Protein AF-A0A7S7RQK2-F1 (afdb_monomer)

InterPro domains:
  IPR000644 CBS domain [PF00571] (67-112)
  IPR000644 CBS domain [PS51371] (64-121)
  IPR000644 CBS domain [SM00116] (67-115)
  IPR013216 Methyltransferase type 11 [PF08241] (153-247)
  IPR029063 S-adenosyl-L-methionine-dependent methyltransferase superfamily [G3DSA:3.40.50.150] (120-300)
  IPR029063 S-adenosyl-L-methionine-dependent methyltransferase superfamily [SSF53335] (148-316)
  IPR046342 CBS domain superfamily [G3DSA:3.10.580.10] (2-113)
  IPR046342 CBS domain superfamily [SSF54631] (28-117)

Solvent-accessible surface area (backbone atoms only — not comparable to full-atom values): 17680 Å² total; per-residue (Å²): 133,90,68,73,80,76,41,76,44,49,64,88,53,56,86,80,32,81,92,55,50,78,80,55,44,56,95,50,32,35,38,27,20,44,97,86,40,27,65,46,27,32,39,40,50,68,54,52,49,57,33,67,77,62,82,73,56,93,53,76,70,84,58,49,40,68,76,59,67,65,43,48,73,88,55,52,73,59,57,50,51,48,56,27,59,80,66,75,43,59,65,35,38,26,19,46,99,80,43,28,60,55,41,68,49,37,49,64,62,49,50,70,72,40,62,88,87,64,67,78,79,64,92,54,65,91,76,50,51,77,64,55,49,47,53,52,45,50,46,59,53,50,54,75,70,56,52,82,57,20,38,33,37,28,45,58,30,48,40,30,65,54,43,60,62,46,38,79,45,26,56,31,26,41,29,28,20,68,44,61,67,32,39,52,41,22,64,74,74,55,87,60,92,45,59,45,76,44,69,42,52,77,85,73,65,83,72,61,70,47,66,22,39,28,39,37,30,62,75,46,57,18,62,34,56,66,69,51,43,56,49,47,44,45,48,49,57,44,25,38,24,72,70,13,34,40,36,40,25,31,53,25,46,34,71,58,95,89,39,80,54,79,96,48,94,72,49,76,34,52,38,49,64,69,57,51,54,47,54,52,51,67,50,40,67,65,36,54,74,47,51,26,29,75,59,81,89,42,78,41,73,61,80,68,91,82,58,51,39,40,33,41,44,32,33,31,96

Secondary structure (DSSP, 8-state):
------SEEEGGGGGG-TTTGGGG-BTTEEEEE-TTSBEEEEEEHHHHHHHHHTT--S-GGGG-BSS--EEETTS-HHHHHHHHHHTT-SEEEEE-TT-BEEEEEEHHHHHHHS-TT-----S-GGG--HHHHHHHHHHHHHHTTPPTTEEEEEET-TTSHHHHHHHTTEEEEEEEES-HHHHHHHHHH---TTEEEEE--GGG----TT-EEEEEE-S-TTSS-HHHHHHHHHHHHHHEEEEEEEEEEEEPPEEETTEEE-S-TT-S----HHHHHHHHHHHSTTEEEEEEEEETTEEEE--STT-SEEEEEEEE-

Structure (mmCIF, N/CA/C/O backbone):
data_AF-A0A7S7RQK2-F1
#
_entry.id   AF-A0A7S7RQK2-F1
#
loop_
_atom_site.group_PDB
_atom_site.id
_atom_site.type_symbol
_atom_site.label_atom_id
_atom_site.label_alt_id
_atom_site.label_comp_id
_atom_site.label_asym_id
_atom_site.label_entity_id
_atom_site.label_seq_id
_atom_site.pdbx_PDB_ins_code
_atom_site.Cartn_x
_atom_site.Cartn_y
_atom_site.Cartn_z
_atom_site.occupancy
_atom_site.B_iso_or_equiv
_atom_site.auth_seq_id
_atom_site.auth_comp_id
_atom_site.auth_asym_id
_atom_site.auth_atom_id
_atom_site.pdbx_PDB_model_num
ATOM 1 N N . MET A 1 1 ? 24.187 6.973 -11.450 1.00 37.47 1 MET A N 1
ATOM 2 C CA . MET A 1 1 ? 24.278 5.847 -12.403 1.00 37.47 1 MET A CA 1
ATOM 3 C C . MET A 1 1 ? 25.416 6.137 -13.370 1.00 37.47 1 MET A C 1
ATOM 5 O O . MET A 1 1 ? 25.375 7.177 -14.010 1.00 37.47 1 MET A O 1
ATOM 9 N N . GLN A 1 2 ? 26.461 5.305 -13.420 1.00 25.33 2 GLN A N 1
ATOM 10 C CA . GLN A 1 2 ? 27.471 5.394 -14.483 1.00 25.33 2 GLN A CA 1
ATOM 11 C C . GLN A 1 2 ? 26.853 4.819 -15.763 1.00 25.33 2 GLN A C 1
ATOM 13 O O . GLN A 1 2 ? 26.530 3.636 -15.800 1.00 25.33 2 GLN A O 1
ATOM 18 N N . SER A 1 3 ? 26.639 5.662 -16.774 1.00 32.53 3 SER A N 1
ATOM 19 C CA . SER A 1 3 ? 26.121 5.255 -18.077 1.00 32.53 3 SER A CA 1
ATOM 20 C C . SER A 1 3 ? 27.246 4.651 -18.918 1.00 32.53 3 SER A C 1
ATOM 22 O O . SER A 1 3 ? 28.215 5.322 -19.268 1.00 32.53 3 SER A O 1
ATOM 24 N N . GLN A 1 4 ? 27.128 3.372 -19.265 1.00 41.00 4 GLN A N 1
ATOM 25 C CA . GLN A 1 4 ? 27.770 2.873 -20.476 1.00 41.00 4 GLN A CA 1
ATOM 26 C C . GLN A 1 4 ? 26.747 2.987 -21.601 1.00 41.00 4 GLN A C 1
ATOM 28 O O . GLN A 1 4 ? 25.678 2.383 -21.540 1.00 41.00 4 GLN A O 1
ATOM 33 N N . ILE A 1 5 ? 27.074 3.802 -22.605 1.00 52.84 5 ILE A N 1
ATOM 34 C CA . ILE A 1 5 ? 26.326 3.908 -23.858 1.00 52.84 5 ILE A CA 1
ATOM 35 C C . ILE A 1 5 ? 26.571 2.604 -24.620 1.00 52.84 5 ILE A C 1
ATOM 37 O O . ILE A 1 5 ? 27.501 2.482 -25.413 1.00 52.84 5 ILE A O 1
ATOM 41 N N . LEU A 1 6 ? 25.772 1.596 -24.314 1.00 55.22 6 LEU A N 1
ATOM 42 C CA . LEU A 1 6 ? 25.589 0.431 -25.161 1.00 55.22 6 LEU A CA 1
ATOM 43 C C . LEU A 1 6 ? 24.293 0.698 -25.945 1.00 55.22 6 LEU A C 1
ATOM 45 O O . LEU A 1 6 ? 23.338 1.200 -25.356 1.00 55.22 6 LEU A O 1
ATOM 49 N N . ASN A 1 7 ? 24.262 0.374 -27.245 1.00 63.28 7 ASN A N 1
ATOM 50 C CA . ASN A 1 7 ? 23.054 0.326 -28.110 1.00 63.28 7 ASN A CA 1
ATOM 51 C C . ASN A 1 7 ? 22.763 1.563 -28.957 1.00 63.28 7 ASN A C 1
ATOM 53 O O . ASN A 1 7 ? 21.620 2.020 -29.025 1.00 63.28 7 ASN A O 1
ATOM 57 N N . VAL A 1 8 ? 23.781 2.095 -29.631 1.00 66.44 8 VAL A N 1
ATOM 58 C CA . VAL A 1 8 ? 23.605 3.273 -30.477 1.00 66.44 8 VAL A CA 1
ATOM 59 C C . VAL A 1 8 ? 24.229 3.074 -31.853 1.00 66.44 8 VAL A C 1
ATOM 61 O O . VAL A 1 8 ? 25.349 2.576 -31.966 1.00 66.44 8 VAL A O 1
ATOM 64 N N . ILE A 1 9 ? 23.501 3.477 -32.894 1.00 73.62 9 ILE A N 1
ATOM 65 C CA . ILE A 1 9 ? 23.993 3.580 -34.270 1.00 73.62 9 ILE A CA 1
ATOM 66 C C . ILE A 1 9 ? 23.768 5.005 -34.766 1.00 73.62 9 ILE A C 1
ATOM 68 O O . ILE A 1 9 ? 22.748 5.629 -34.466 1.00 73.62 9 ILE A O 1
ATOM 72 N N . LYS A 1 10 ? 24.734 5.539 -35.513 1.00 71.88 10 LYS A N 1
ATOM 73 C CA . LYS A 1 10 ? 24.567 6.834 -36.168 1.00 71.88 10 LYS A CA 1
ATOM 74 C C . LYS A 1 10 ? 23.624 6.703 -37.359 1.00 71.88 10 LYS A C 1
ATOM 76 O O . LYS A 1 10 ? 23.706 5.720 -38.092 1.00 71.88 10 LYS A O 1
ATOM 81 N N . SER A 1 11 ? 22.781 7.704 -37.588 1.00 70.00 11 SER A N 1
ATOM 82 C CA . SER A 1 11 ? 21.820 7.717 -38.700 1.00 70.00 11 SER A CA 1
ATOM 83 C C . SER A 1 11 ? 22.462 7.443 -40.069 1.00 70.00 11 SER A C 1
ATOM 85 O O . SER A 1 11 ? 21.896 6.717 -40.877 1.00 70.00 11 SER A O 1
ATOM 87 N N . GLU A 1 12 ? 23.683 7.927 -40.295 1.00 69.44 12 GLU A N 1
ATOM 88 C CA . GLU A 1 12 ? 24.467 7.712 -41.522 1.00 69.44 12 GLU A CA 1
ATOM 89 C C . GLU A 1 12 ? 24.942 6.260 -41.750 1.00 69.44 12 GLU A C 1
ATOM 91 O O . GLU A 1 12 ? 25.216 5.865 -42.882 1.00 69.44 12 GLU A O 1
ATOM 96 N N . GLU A 1 13 ? 25.028 5.438 -40.699 1.00 66.88 13 GLU A N 1
ATOM 97 C CA . GLU A 1 13 ? 25.552 4.066 -40.777 1.00 66.88 13 GLU A CA 1
ATOM 98 C C . GLU A 1 13 ? 24.459 3.023 -41.078 1.00 66.88 13 GLU A C 1
ATOM 100 O O . GLU A 1 13 ? 24.777 1.867 -41.377 1.00 66.88 13 GLU A O 1
ATOM 105 N N . ILE A 1 14 ? 23.177 3.408 -41.034 1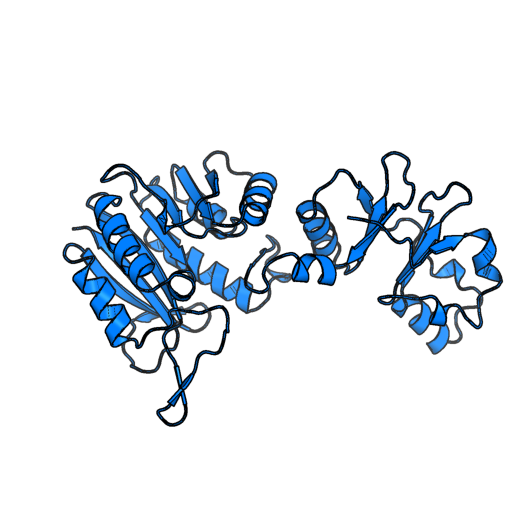.00 66.62 14 ILE A N 1
ATOM 106 C CA . ILE A 1 14 ? 22.020 2.496 -41.093 1.00 66.62 14 ILE A CA 1
ATOM 107 C C . ILE A 1 14 ? 21.991 1.679 -42.389 1.00 66.62 14 ILE A C 1
ATOM 109 O O . ILE A 1 14 ? 21.850 0.454 -42.338 1.00 66.62 14 ILE A O 1
ATOM 113 N N . HIS A 1 15 ? 22.204 2.322 -43.540 1.00 61.94 15 HIS A N 1
ATOM 114 C CA . HIS A 1 15 ? 22.207 1.662 -44.850 1.00 61.94 15 HIS A CA 1
ATOM 115 C C . HIS A 1 15 ? 23.231 0.519 -44.971 1.00 61.94 15 HIS A C 1
ATOM 117 O O . HIS A 1 15 ? 23.031 -0.405 -45.756 1.00 61.94 15 HIS A O 1
ATOM 123 N N . SER A 1 16 ? 24.320 0.552 -44.197 1.00 60.56 16 SER A N 1
ATOM 124 C CA . SER A 1 16 ? 25.419 -0.419 -44.297 1.00 60.56 16 SER A CA 1
ATOM 125 C C . SER A 1 16 ? 25.211 -1.707 -43.485 1.00 60.56 16 SER A C 1
ATOM 127 O O . SER A 1 16 ? 26.030 -2.622 -43.562 1.00 60.56 16 SER A O 1
ATOM 129 N N . LEU A 1 17 ? 24.136 -1.796 -42.692 1.00 60.53 17 LEU A N 1
ATOM 130 C CA . LEU A 1 17 ? 24.013 -2.779 -41.606 1.00 60.53 17 LEU A CA 1
ATOM 131 C C . LEU A 1 17 ? 23.008 -3.912 -41.849 1.00 60.53 17 LEU A C 1
ATOM 133 O O . LEU A 1 17 ? 22.775 -4.698 -40.929 1.00 60.53 17 LEU A O 1
ATOM 137 N N . GLN A 1 18 ? 22.455 -4.035 -43.060 1.00 59.97 18 GLN A N 1
ATOM 138 C CA . GLN A 1 18 ? 21.366 -4.977 -43.372 1.00 59.97 18 GLN A CA 1
ATOM 139 C C . GLN A 1 18 ? 21.625 -6.417 -42.890 1.00 59.97 18 GLN A C 1
ATOM 141 O O . GLN A 1 18 ? 20.734 -7.020 -42.296 1.00 59.97 18 GLN A O 1
ATOM 146 N N . ASP A 1 19 ? 22.853 -6.924 -43.028 1.00 57.53 19 ASP A N 1
ATOM 147 C CA . ASP A 1 19 ? 23.178 -8.322 -42.703 1.00 57.53 19 ASP A CA 1
ATOM 148 C C . ASP A 1 19 ? 23.595 -8.568 -41.239 1.00 57.53 19 ASP A C 1
ATOM 150 O O . ASP A 1 19 ? 23.641 -9.714 -40.798 1.00 57.53 19 ASP A O 1
ATOM 154 N N . ASN A 1 20 ? 23.884 -7.519 -40.456 1.00 62.72 20 ASN A N 1
ATOM 155 C CA . ASN A 1 20 ? 24.435 -7.649 -39.095 1.00 62.72 20 ASN A CA 1
ATOM 156 C C . ASN A 1 20 ? 23.681 -6.853 -38.022 1.00 62.72 20 ASN A C 1
ATOM 158 O O . ASN A 1 20 ? 24.050 -6.918 -36.845 1.00 62.72 20 ASN A O 1
ATOM 162 N N . ILE A 1 21 ? 22.617 -6.126 -38.382 1.00 67.81 21 ILE A N 1
ATOM 163 C CA . ILE A 1 21 ? 21.883 -5.268 -37.443 1.00 67.81 21 ILE A CA 1
ATOM 164 C C . ILE A 1 21 ? 21.356 -6.041 -36.229 1.00 67.81 21 ILE A C 1
ATOM 166 O O . ILE A 1 21 ? 21.438 -5.540 -35.114 1.00 67.81 21 ILE A O 1
ATOM 170 N N . LEU A 1 22 ? 20.917 -7.293 -36.420 1.00 63.25 22 LEU A N 1
ATOM 171 C CA . LEU A 1 22 ? 20.384 -8.153 -35.357 1.00 63.25 22 LEU A CA 1
ATOM 172 C C . LEU A 1 22 ? 21.390 -8.405 -34.226 1.00 63.25 22 LEU A C 1
ATOM 174 O O . LEU A 1 22 ? 20.996 -8.482 -33.068 1.00 63.25 22 LEU A O 1
ATOM 178 N N . SER A 1 23 ? 22.687 -8.470 -34.541 1.00 63.41 23 SER A N 1
ATOM 179 C CA . SER A 1 23 ? 23.748 -8.656 -33.538 1.00 63.41 23 SER A CA 1
ATOM 180 C C . SER A 1 23 ? 24.045 -7.404 -32.708 1.00 63.41 23 SER A C 1
ATOM 182 O O . SER A 1 23 ? 24.756 -7.487 -31.710 1.00 63.41 23 SER A O 1
ATOM 184 N N . LYS A 1 24 ? 23.512 -6.244 -33.117 1.00 66.81 24 LYS A N 1
ATOM 185 C CA . LYS A 1 24 ? 23.684 -4.959 -32.428 1.00 66.81 24 LYS A CA 1
ATOM 186 C C . LYS A 1 24 ? 22.529 -4.614 -31.485 1.00 66.81 24 LYS A C 1
ATOM 188 O O . LYS A 1 24 ? 22.632 -3.629 -30.758 1.00 66.81 24 LYS A O 1
ATOM 193 N N . PHE A 1 25 ? 21.451 -5.398 -31.488 1.00 65.94 25 PHE A N 1
ATOM 194 C CA . PHE A 1 25 ? 20.368 -5.251 -30.520 1.00 65.94 25 PHE A CA 1
ATOM 195 C C . PHE A 1 25 ? 20.817 -5.757 -29.150 1.00 65.94 25 PHE A C 1
ATOM 197 O O . PHE A 1 25 ? 21.359 -6.854 -29.029 1.00 65.94 25 PHE A O 1
ATOM 204 N N . ILE A 1 26 ? 20.518 -4.992 -28.107 1.00 63.22 26 ILE A N 1
ATOM 205 C CA . ILE A 1 26 ? 20.595 -5.446 -26.716 1.00 63.22 26 ILE A CA 1
ATOM 206 C C . ILE A 1 26 ? 19.243 -5.109 -26.088 1.00 63.22 26 ILE A C 1
ATOM 208 O O . ILE A 1 26 ? 18.685 -4.046 -26.360 1.00 63.22 26 ILE A O 1
ATOM 212 N N . GLU A 1 27 ? 18.675 -6.046 -25.325 1.00 63.44 27 GLU A N 1
ATOM 213 C CA . GLU A 1 27 ? 17.285 -5.967 -24.832 1.00 63.44 27 GLU A CA 1
ATOM 214 C C . GLU A 1 27 ? 16.256 -5.737 -25.960 1.00 63.44 27 GLU A C 1
ATOM 216 O O . GLU A 1 27 ? 15.250 -5.047 -25.799 1.00 63.44 27 GLU A O 1
ATOM 221 N N . GLY A 1 28 ? 16.534 -6.269 -27.156 1.00 74.19 28 GLY A N 1
ATOM 222 C CA . GLY A 1 28 ? 15.627 -6.174 -28.299 1.00 74.19 28 GLY A CA 1
ATOM 223 C C . GLY A 1 28 ? 15.431 -4.756 -28.843 1.00 74.19 28 GLY A C 1
ATOM 224 O O . GLY A 1 28 ? 14.529 -4.549 -29.648 1.00 74.19 28 GLY A O 1
ATOM 225 N N . THR A 1 29 ? 16.275 -3.783 -28.472 1.00 81.81 29 THR A N 1
ATOM 226 C CA . THR A 1 29 ? 16.164 -2.398 -28.960 1.00 81.81 29 THR A CA 1
ATOM 227 C C . THR A 1 29 ? 17.486 -1.817 -29.458 1.00 81.81 29 THR A C 1
ATOM 229 O O . THR A 1 29 ? 18.563 -2.165 -28.972 1.00 81.81 29 THR A O 1
ATOM 232 N N . LEU A 1 30 ? 17.397 -0.897 -30.420 1.00 86.81 30 LEU A N 1
ATOM 233 C CA . LEU A 1 30 ? 18.511 -0.101 -30.910 1.00 86.81 30 LEU A CA 1
ATOM 234 C C . LEU A 1 30 ? 18.107 1.376 -31.038 1.00 86.81 30 LEU A C 1
ATOM 236 O O . LEU A 1 30 ? 17.098 1.701 -31.668 1.00 86.81 30 LEU A O 1
ATOM 240 N N . PHE A 1 31 ? 18.915 2.272 -30.467 1.00 88.12 31 PHE A N 1
ATOM 241 C CA . PHE A 1 31 ? 18.727 3.715 -30.606 1.00 88.12 31 PHE A CA 1
ATOM 242 C C . PHE A 1 31 ? 19.529 4.266 -31.779 1.00 88.12 31 PHE A C 1
ATOM 244 O O . PHE A 1 31 ? 20.666 3.864 -32.037 1.00 88.12 31 PHE A O 1
ATOM 251 N N . ILE A 1 32 ? 18.936 5.232 -32.467 1.00 88.00 32 ILE A N 1
ATOM 252 C CA . ILE A 1 32 ? 19.546 5.929 -33.591 1.00 88.00 32 ILE A CA 1
ATOM 253 C C . ILE A 1 32 ? 19.808 7.364 -33.167 1.00 88.00 32 ILE A C 1
ATOM 255 O O . ILE A 1 32 ? 18.907 8.038 -32.662 1.00 88.00 32 ILE A O 1
ATOM 259 N N . ILE A 1 33 ? 21.034 7.831 -33.381 1.00 87.94 33 ILE A N 1
ATOM 260 C CA . ILE A 1 33 ? 21.459 9.194 -33.048 1.00 87.94 33 ILE A CA 1
ATOM 261 C C . ILE A 1 33 ? 21.953 9.946 -34.281 1.00 87.94 33 ILE A C 1
ATOM 263 O O . ILE A 1 33 ? 22.422 9.344 -35.248 1.00 87.94 33 ILE A O 1
ATOM 267 N N . ASN A 1 34 ? 21.896 11.271 -34.215 1.00 86.62 34 ASN A N 1
ATOM 268 C CA . ASN A 1 34 ? 22.597 12.147 -35.151 1.00 86.62 34 ASN A CA 1
ATOM 269 C C . ASN A 1 34 ? 24.085 12.291 -34.760 1.00 86.62 34 ASN A C 1
ATOM 271 O O . ASN A 1 34 ? 24.508 11.848 -33.688 1.00 86.62 34 ASN A O 1
ATOM 275 N N . GLU A 1 35 ? 24.888 12.945 -35.607 1.00 83.19 35 GLU A N 1
ATOM 276 C CA . GLU A 1 35 ? 26.320 13.194 -35.347 1.00 83.19 35 GLU A CA 1
ATOM 277 C C . GLU A 1 35 ? 26.586 13.948 -34.032 1.00 83.19 35 GLU A C 1
ATOM 279 O O . GLU A 1 35 ? 27.597 13.716 -33.370 1.00 83.19 35 GLU A O 1
ATOM 284 N N . ASP A 1 36 ? 25.667 14.826 -33.625 1.00 85.06 36 ASP A N 1
ATOM 285 C CA . ASP A 1 36 ? 25.750 15.617 -32.392 1.00 85.06 36 ASP A CA 1
ATOM 286 C C . ASP A 1 36 ? 25.338 14.843 -31.122 1.00 85.06 36 ASP A C 1
ATOM 288 O O . ASP A 1 36 ? 25.279 15.428 -30.033 1.00 85.06 36 ASP A O 1
ATOM 292 N N . LEU A 1 37 ? 25.099 13.531 -31.258 1.00 84.94 37 LEU A N 1
ATOM 293 C CA . LEU A 1 37 ? 24.592 12.597 -30.247 1.00 84.94 37 LEU A CA 1
ATOM 294 C C . LEU A 1 37 ? 23.120 12.806 -29.859 1.00 84.94 37 LEU A C 1
ATOM 296 O O . LEU A 1 37 ? 22.647 12.179 -28.905 1.00 84.94 37 LEU A O 1
ATOM 300 N N . SER A 1 38 ? 22.379 13.663 -30.567 1.00 90.06 38 SER A N 1
ATOM 301 C CA . SER A 1 38 ? 20.945 13.824 -30.327 1.00 90.06 38 SER A CA 1
ATOM 302 C C . SER A 1 38 ? 20.164 12.582 -30.758 1.00 90.06 38 SER A C 1
ATOM 304 O O . SER A 1 38 ? 20.452 11.972 -31.789 1.00 90.06 38 SER A O 1
ATOM 306 N N . LEU A 1 39 ? 19.171 12.193 -29.954 1.00 90.44 39 LEU A N 1
ATOM 307 C CA . LEU A 1 39 ? 18.309 11.047 -30.239 1.00 90.44 39 LEU A CA 1
ATOM 308 C C . LEU A 1 39 ? 17.434 11.335 -31.467 1.00 90.44 39 LEU A C 1
ATOM 310 O O . LEU A 1 39 ? 16.614 12.256 -31.440 1.00 90.44 39 LEU A O 1
ATOM 314 N N . HIS A 1 40 ? 17.608 10.527 -32.512 1.00 89.25 40 HIS A N 1
ATOM 315 C CA . HIS A 1 40 ? 16.916 10.627 -33.798 1.00 89.25 40 HIS A CA 1
ATOM 316 C C . HIS A 1 40 ? 15.769 9.618 -33.919 1.00 89.25 40 HIS A C 1
ATOM 318 O O . HIS A 1 40 ? 14.702 9.951 -34.423 1.00 89.25 40 HIS A O 1
ATOM 324 N N . GLY A 1 41 ? 15.973 8.382 -33.458 1.00 88.94 41 GLY A N 1
ATOM 325 C CA . GLY A 1 41 ? 14.979 7.329 -33.623 1.00 88.94 41 GLY A CA 1
ATOM 326 C C . GLY A 1 41 ? 15.241 6.090 -32.781 1.00 88.94 41 GLY A C 1
ATOM 327 O O . GLY A 1 41 ? 16.241 5.991 -32.069 1.00 88.94 41 GLY A O 1
ATOM 328 N N . ILE A 1 42 ? 14.320 5.138 -32.868 1.00 88.38 42 ILE A N 1
ATOM 329 C CA . ILE A 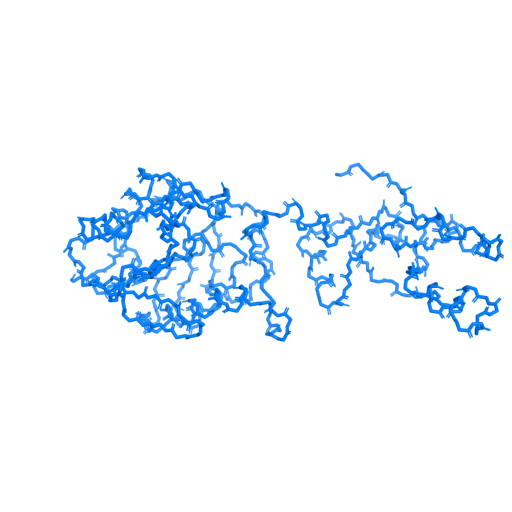1 42 ? 14.414 3.829 -32.223 1.00 88.38 42 ILE A CA 1
ATOM 330 C C . ILE A 1 42 ? 13.911 2.754 -33.177 1.00 88.38 42 ILE A C 1
ATOM 332 O O . ILE A 1 42 ? 12.976 2.981 -33.947 1.00 88.38 42 ILE A O 1
ATOM 336 N N . ILE A 1 43 ? 14.523 1.581 -33.111 1.00 86.44 43 ILE A N 1
ATOM 337 C CA . ILE A 1 43 ? 14.048 0.385 -33.796 1.00 86.44 43 ILE A CA 1
ATOM 338 C C . ILE A 1 43 ? 14.060 -0.785 -32.816 1.00 86.44 43 ILE A C 1
ATOM 340 O O . ILE A 1 43 ? 14.978 -0.905 -31.999 1.00 86.44 43 ILE A O 1
ATOM 344 N N . THR A 1 44 ? 13.031 -1.630 -32.875 1.00 79.94 44 THR A N 1
ATOM 345 C CA . THR A 1 44 ? 12.928 -2.827 -32.035 1.00 79.94 44 THR A CA 1
ATOM 346 C C . THR A 1 44 ? 13.132 -4.097 -32.852 1.00 79.94 44 THR A C 1
ATOM 348 O O . THR A 1 44 ? 12.905 -4.145 -34.062 1.00 79.94 44 THR A O 1
ATOM 351 N N . ASP A 1 45 ? 13.557 -5.161 -32.185 1.00 74.00 45 ASP A N 1
ATOM 352 C CA . ASP A 1 45 ? 13.728 -6.480 -32.779 1.00 74.00 45 ASP A CA 1
ATOM 353 C C . ASP A 1 45 ? 12.401 -7.040 -33.327 1.00 74.00 45 ASP A C 1
ATOM 355 O O . ASP A 1 45 ? 12.400 -7.793 -34.298 1.00 74.00 45 ASP A O 1
ATOM 359 N N . GLY A 1 46 ? 11.261 -6.643 -32.752 1.00 70.06 46 GLY A N 1
ATOM 360 C CA . GLY A 1 46 ? 9.921 -6.926 -33.256 1.00 70.06 46 GLY A CA 1
ATOM 361 C C . GLY A 1 46 ? 9.662 -6.299 -34.624 1.00 70.06 46 GLY A C 1
ATOM 362 O O . GLY A 1 46 ? 9.148 -6.984 -35.513 1.00 70.06 46 GLY A O 1
ATOM 363 N N . ASP A 1 47 ? 10.059 -5.040 -34.810 1.00 74.25 47 ASP A N 1
ATOM 364 C CA . ASP A 1 47 ? 9.944 -4.338 -36.093 1.00 74.25 47 ASP A CA 1
ATOM 365 C C . ASP A 1 47 ? 10.845 -5.001 -37.138 1.00 74.25 47 ASP A C 1
ATOM 367 O O . ASP A 1 47 ? 10.395 -5.346 -38.231 1.00 74.25 47 ASP A O 1
ATOM 371 N N . VAL A 1 48 ? 12.083 -5.322 -36.759 1.00 72.56 48 VAL A N 1
ATOM 372 C CA . VAL A 1 48 ? 13.038 -6.019 -37.629 1.00 72.56 48 VAL A CA 1
ATOM 373 C C . VAL A 1 48 ? 12.573 -7.437 -37.989 1.00 72.56 48 VAL A C 1
ATOM 375 O O . VAL A 1 48 ? 12.641 -7.834 -39.152 1.00 72.56 48 VAL A O 1
ATOM 378 N N . ARG A 1 49 ? 12.032 -8.213 -37.039 1.00 67.81 49 ARG A N 1
ATOM 379 C CA . ARG A 1 49 ? 11.477 -9.553 -37.314 1.00 67.81 49 ARG A CA 1
ATOM 380 C C . ARG A 1 49 ? 10.315 -9.495 -38.302 1.00 67.81 49 ARG A C 1
ATOM 382 O O . ARG A 1 49 ? 10.293 -10.298 -39.231 1.00 67.81 49 ARG A O 1
ATOM 389 N N . LYS A 1 50 ? 9.385 -8.545 -38.133 1.00 67.19 50 LYS A N 1
ATOM 390 C CA . LYS A 1 50 ? 8.264 -8.329 -39.068 1.00 67.19 50 LYS A CA 1
ATOM 391 C C . LYS A 1 50 ? 8.749 -7.974 -40.475 1.00 67.19 50 LYS A C 1
ATOM 393 O O . LYS A 1 50 ? 8.133 -8.401 -41.451 1.00 67.19 50 LYS A O 1
ATOM 398 N N . CYS A 1 51 ? 9.852 -7.234 -40.582 1.00 67.75 51 CYS A N 1
ATOM 399 C CA . CYS A 1 51 ? 10.478 -6.904 -41.862 1.00 67.75 51 CYS A CA 1
ATOM 400 C C . CYS A 1 51 ? 11.006 -8.144 -42.584 1.00 67.75 51 CYS A C 1
ATOM 402 O O . CYS A 1 51 ? 10.703 -8.349 -43.761 1.00 67.75 51 CYS A O 1
ATOM 404 N N . PHE A 1 52 ? 11.765 -8.982 -41.873 1.00 64.75 52 PHE A N 1
ATOM 405 C CA . PHE A 1 52 ? 12.419 -10.153 -42.458 1.00 64.75 52 PHE A CA 1
ATOM 406 C C . PHE A 1 52 ? 11.458 -11.314 -42.745 1.00 64.75 52 PHE A C 1
ATOM 408 O O . PHE A 1 52 ? 11.664 -12.040 -43.713 1.00 64.75 52 PHE A O 1
ATOM 415 N N . SER A 1 53 ? 10.388 -11.494 -41.963 1.00 60.88 53 SER A N 1
ATOM 416 C CA . SER A 1 53 ? 9.436 -12.595 -42.180 1.00 60.88 53 SER A CA 1
ATOM 417 C C . SER A 1 53 ? 8.551 -12.416 -43.418 1.00 60.88 53 SER A C 1
ATOM 419 O O . SER A 1 53 ? 8.039 -13.397 -43.952 1.00 60.88 53 SER A O 1
ATOM 421 N N . ASN A 1 54 ? 8.359 -11.176 -43.873 1.00 56.97 54 ASN A N 1
ATOM 422 C CA . ASN A 1 54 ? 7.376 -10.835 -44.899 1.00 56.97 54 ASN A CA 1
ATOM 423 C C . ASN A 1 54 ? 7.975 -10.542 -46.291 1.00 56.97 54 ASN A C 1
ATOM 425 O O . ASN A 1 54 ? 7.210 -10.225 -47.199 1.00 56.97 54 ASN A O 1
ATOM 429 N N . ASN A 1 55 ? 9.306 -10.611 -46.482 1.00 57.44 55 ASN A N 1
ATOM 430 C CA . ASN A 1 55 ? 10.008 -10.184 -47.717 1.00 57.44 55 ASN A CA 1
ATOM 431 C C . ASN A 1 55 ? 9.600 -8.776 -48.221 1.00 57.44 55 ASN A C 1
ATOM 433 O O . ASN A 1 55 ? 9.775 -8.445 -49.391 1.00 57.44 55 ASN A O 1
ATOM 437 N N . LEU A 1 56 ? 9.025 -7.954 -47.340 1.00 53.47 56 LEU A N 1
ATOM 438 C CA . LEU A 1 56 ? 8.338 -6.699 -47.664 1.00 53.47 56 LEU A CA 1
ATOM 439 C C . LEU A 1 56 ? 9.215 -5.468 -47.419 1.00 53.47 56 LEU A C 1
ATOM 441 O O . LEU A 1 56 ? 8.814 -4.356 -47.745 1.00 53.47 56 LEU A O 1
ATOM 445 N N . CYS A 1 57 ? 10.397 -5.651 -46.837 1.00 54.28 57 CYS A N 1
ATOM 446 C CA . CYS A 1 57 ? 11.265 -4.556 -46.446 1.00 54.28 57 CYS A CA 1
ATOM 447 C C . CYS A 1 57 ? 12.491 -4.503 -47.362 1.00 54.28 57 CYS A C 1
ATOM 449 O O . CYS A 1 57 ? 13.360 -5.371 -47.304 1.00 54.28 57 CYS A O 1
ATOM 451 N N . HIS A 1 58 ? 12.544 -3.484 -48.223 1.00 58.88 58 HIS A N 1
ATOM 452 C CA . HIS A 1 58 ? 13.729 -3.174 -49.025 1.00 58.88 58 HIS A CA 1
ATOM 453 C C . HIS A 1 58 ? 14.759 -2.353 -48.232 1.00 58.88 58 HIS A C 1
ATOM 455 O O . HIS A 1 58 ? 15.944 -2.392 -48.561 1.00 58.88 58 HIS A O 1
ATOM 461 N N . ASN A 1 59 ? 14.322 -1.631 -47.189 1.00 68.19 59 ASN A N 1
ATOM 462 C CA . ASN A 1 59 ? 15.179 -0.776 -46.377 1.00 68.19 59 ASN A CA 1
ATOM 463 C C . ASN A 1 59 ? 14.719 -0.725 -44.906 1.00 68.19 59 ASN A C 1
ATOM 465 O O . ASN A 1 59 ? 13.558 -0.452 -44.613 1.00 68.19 59 ASN A O 1
ATOM 469 N N . ILE A 1 60 ? 15.651 -0.958 -43.978 1.00 68.81 60 ILE A N 1
ATOM 470 C CA . ILE A 1 60 ? 15.415 -0.948 -42.521 1.00 68.81 60 ILE A CA 1
ATOM 471 C C . ILE A 1 60 ? 14.889 0.414 -42.046 1.00 68.81 60 ILE A C 1
ATOM 473 O O . ILE A 1 60 ? 14.139 0.485 -41.073 1.00 68.81 60 ILE A O 1
ATOM 477 N N . GLU A 1 61 ? 15.251 1.482 -42.757 1.00 74.00 61 GLU A N 1
ATOM 478 C CA . GLU A 1 61 ? 14.885 2.859 -42.424 1.00 74.00 61 GLU A CA 1
ATOM 479 C C . GLU A 1 61 ? 13.380 3.102 -42.344 1.00 74.00 61 GLU A C 1
ATOM 481 O O . GLU A 1 61 ? 12.928 3.866 -41.493 1.00 74.00 61 GLU A O 1
ATOM 486 N N . ASP A 1 62 ? 12.598 2.383 -43.150 1.00 74.31 62 ASP A N 1
ATOM 487 C CA . ASP A 1 62 ? 11.140 2.521 -43.191 1.00 74.31 62 ASP A CA 1
ATOM 488 C C . ASP A 1 62 ? 10.456 2.044 -41.894 1.00 74.31 62 ASP A C 1
ATOM 490 O O . ASP A 1 62 ? 9.263 2.267 -41.697 1.00 74.31 62 ASP A O 1
ATOM 494 N N . ASN A 1 63 ? 11.200 1.381 -41.003 1.00 76.81 63 ASN A N 1
ATOM 495 C CA . ASN A 1 63 ? 10.696 0.791 -39.760 1.00 76.81 63 ASN A CA 1
ATOM 496 C C . ASN A 1 63 ? 11.251 1.478 -38.508 1.00 76.81 63 ASN A C 1
ATOM 498 O O . ASN A 1 63 ? 11.045 1.006 -37.390 1.00 76.81 63 ASN A O 1
ATOM 502 N N . ILE A 1 64 ? 11.953 2.597 -38.686 1.00 83.00 64 ILE A N 1
A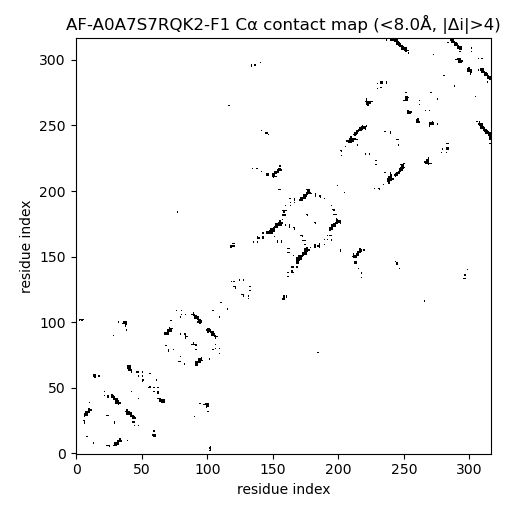TOM 503 C CA . ILE A 1 64 ? 12.439 3.420 -37.585 1.00 83.00 64 ILE A CA 1
ATOM 504 C C . ILE A 1 64 ? 11.290 4.280 -37.062 1.00 83.00 64 ILE A C 1
ATOM 506 O O . ILE A 1 64 ? 10.659 5.033 -37.805 1.00 83.00 64 ILE A O 1
ATOM 510 N N . SER A 1 65 ? 11.070 4.250 -35.750 1.00 85.25 65 SER A N 1
ATOM 511 C CA . SER A 1 65 ? 10.214 5.233 -35.092 1.00 85.25 65 SER A CA 1
ATOM 512 C C . SER A 1 65 ? 11.011 6.510 -34.813 1.00 85.25 65 SER A C 1
ATOM 514 O O . SER A 1 65 ? 11.930 6.516 -33.993 1.00 85.25 65 SER A O 1
ATOM 516 N N . LEU A 1 66 ? 10.659 7.596 -35.509 1.00 85.00 66 LEU A N 1
ATOM 517 C CA . LEU A 1 66 ? 11.364 8.891 -35.489 1.00 85.00 66 LEU A CA 1
ATOM 518 C C . LEU A 1 66 ? 11.022 9.785 -34.283 1.00 85.00 66 LEU A C 1
ATOM 520 O O . LEU A 1 66 ? 11.589 10.862 -34.124 1.00 85.00 66 LEU A O 1
ATOM 524 N N . ASN A 1 67 ? 10.083 9.371 -33.430 1.00 82.25 67 ASN A N 1
ATOM 525 C CA . ASN A 1 67 ? 9.759 10.088 -32.195 1.00 82.25 67 ASN A CA 1
ATOM 526 C C . ASN A 1 67 ? 9.729 9.123 -31.001 1.00 82.25 67 ASN A C 1
ATOM 528 O O . ASN A 1 67 ? 8.656 8.838 -30.455 1.00 82.25 67 ASN A O 1
ATOM 532 N N . PRO A 1 68 ? 10.893 8.566 -30.623 1.00 86.69 68 PRO A N 1
ATOM 533 C CA . PRO A 1 68 ? 10.982 7.651 -29.500 1.00 86.69 68 PRO A CA 1
ATOM 534 C C . PRO A 1 68 ? 10.524 8.327 -28.211 1.00 86.69 68 PRO A C 1
ATOM 536 O O . PRO A 1 68 ? 10.854 9.483 -27.930 1.00 86.69 68 PRO A O 1
ATOM 539 N N . LYS A 1 69 ? 9.788 7.572 -27.394 1.00 92.56 69 LYS A N 1
ATOM 540 C CA . LYS A 1 69 ? 9.480 7.994 -26.029 1.00 92.56 69 LYS A CA 1
ATOM 541 C C . LYS A 1 69 ? 10.790 8.111 -25.252 1.00 92.56 69 LYS A C 1
ATOM 543 O O . LYS A 1 69 ? 11.691 7.280 -25.389 1.00 92.56 69 LYS A O 1
ATOM 548 N N . LYS A 1 70 ? 10.897 9.175 -24.464 1.00 92.38 70 LYS A N 1
ATOM 549 C CA . LYS A 1 70 ? 12.126 9.564 -23.776 1.00 92.38 70 LYS A CA 1
ATOM 550 C C . LYS A 1 70 ? 11.826 10.245 -22.450 1.00 92.38 70 LYS A C 1
ATOM 552 O O . LYS A 1 70 ? 10.717 10.735 -22.245 1.00 92.38 70 LYS A O 1
ATOM 557 N N . ILE A 1 71 ? 12.838 10.300 -21.600 1.00 93.69 71 ILE A N 1
ATOM 558 C CA . ILE A 1 71 ? 12.838 10.988 -20.314 1.00 93.69 71 ILE A CA 1
ATOM 559 C C . ILE A 1 71 ? 14.127 11.799 -20.156 1.00 93.69 71 ILE A C 1
ATOM 561 O O . ILE A 1 71 ? 15.175 11.399 -20.666 1.00 93.69 71 ILE A O 1
ATOM 565 N N . LEU A 1 72 ? 14.065 12.935 -19.463 1.00 91.31 72 LEU A N 1
ATOM 566 C CA . LEU A 1 72 ? 15.255 13.709 -19.122 1.00 91.31 72 LEU A CA 1
ATOM 567 C C . LEU A 1 72 ? 16.042 13.017 -18.004 1.00 91.31 72 LEU A C 1
ATOM 569 O O . LEU A 1 72 ? 15.466 12.487 -17.058 1.00 91.31 72 LEU A O 1
ATOM 573 N N . SER A 1 73 ? 17.371 13.095 -18.044 1.00 88.69 73 SER A N 1
ATOM 574 C CA . SER A 1 73 ? 18.240 12.559 -16.986 1.00 88.69 73 SER A CA 1
ATOM 575 C C . SER A 1 73 ? 18.046 13.229 -15.620 1.00 88.69 73 SER A C 1
ATOM 577 O O . SER A 1 73 ? 18.548 12.730 -14.616 1.00 88.69 73 SER A O 1
ATOM 579 N N . SER A 1 74 ? 17.375 14.383 -15.587 1.00 84.88 74 SER A N 1
ATOM 580 C CA . SER A 1 74 ? 16.982 15.114 -14.380 1.00 84.88 74 SER A CA 1
ATOM 581 C C . SER A 1 74 ? 15.693 14.580 -13.741 1.00 84.88 74 SER A C 1
ATOM 583 O O . SER A 1 74 ? 15.431 14.879 -12.576 1.00 84.88 74 SER A O 1
ATOM 585 N N . GLN A 1 75 ? 14.896 13.798 -14.476 1.00 84.12 75 GLN A N 1
ATOM 586 C CA . GLN A 1 75 ? 13.643 13.220 -13.993 1.00 84.12 75 GLN A CA 1
ATOM 587 C C . GLN A 1 75 ? 13.881 11.903 -13.242 1.00 84.12 75 GLN A C 1
ATOM 589 O O . GLN A 1 75 ? 14.928 11.261 -13.355 1.00 84.12 75 GLN A O 1
ATOM 594 N N . SER A 1 76 ? 12.906 11.515 -12.422 1.00 78.81 76 SER A N 1
ATOM 595 C CA . SER A 1 76 ? 13.047 10.399 -11.490 1.00 78.81 76 SER A CA 1
ATOM 596 C C . SER A 1 76 ? 12.784 9.034 -12.140 1.00 78.81 76 SER A C 1
ATOM 598 O O . SER A 1 76 ? 12.136 8.920 -13.180 1.00 78.81 76 SER A O 1
ATOM 600 N N . ALA A 1 77 ? 13.241 7.964 -11.483 1.00 74.44 77 ALA A N 1
ATOM 601 C CA . ALA A 1 77 ? 12.914 6.586 -11.860 1.00 74.44 77 ALA A CA 1
ATOM 602 C C . ALA A 1 77 ? 11.392 6.322 -11.853 1.00 74.44 77 ALA A C 1
ATOM 604 O O . ALA A 1 77 ? 10.889 5.543 -12.660 1.00 74.44 77 ALA A O 1
ATOM 605 N N . SER A 1 78 ? 10.660 7.013 -10.977 1.00 66.50 78 SER A N 1
ATOM 606 C CA . SER A 1 78 ? 9.196 7.013 -10.918 1.00 66.50 78 SER A CA 1
ATOM 607 C C . SER A 1 78 ? 8.570 7.568 -12.196 1.00 66.50 78 SER A C 1
ATOM 609 O O . SER A 1 78 ? 7.701 6.927 -12.781 1.00 66.50 78 SER A O 1
ATOM 611 N N . ASP A 1 79 ? 9.050 8.724 -12.661 1.00 77.00 79 ASP A N 1
ATOM 612 C CA . ASP A 1 79 ? 8.586 9.339 -13.909 1.00 77.00 79 ASP A CA 1
ATOM 613 C C . ASP A 1 79 ? 8.858 8.409 -15.100 1.00 77.00 79 ASP A C 1
ATOM 615 O O . ASP A 1 79 ? 8.012 8.246 -15.979 1.00 77.00 79 ASP A O 1
ATOM 619 N N . ALA A 1 80 ? 10.013 7.730 -15.098 1.00 84.12 80 ALA A N 1
ATOM 620 C CA . ALA A 1 80 ? 10.349 6.739 -16.118 1.00 84.12 80 ALA A CA 1
ATOM 621 C C . ALA A 1 80 ? 9.340 5.580 -16.131 1.00 84.12 80 ALA A C 1
ATOM 623 O O . ALA A 1 80 ? 8.875 5.183 -17.200 1.00 84.12 80 ALA A O 1
ATOM 624 N N . LEU A 1 81 ? 8.973 5.063 -14.952 1.00 76.00 81 LEU A N 1
ATOM 625 C CA . LEU A 1 81 ? 8.020 3.961 -14.809 1.00 76.00 81 LEU A CA 1
ATOM 626 C C . LEU A 1 81 ? 6.631 4.330 -15.344 1.00 76.00 81 LEU A C 1
ATOM 628 O O . LEU A 1 81 ? 6.003 3.516 -16.021 1.00 76.00 81 LEU A O 1
ATOM 632 N N . LEU A 1 82 ? 6.167 5.551 -15.068 1.00 73.75 82 LEU A N 1
ATOM 633 C CA . LEU A 1 82 ? 4.885 6.053 -15.567 1.00 73.75 82 LEU A CA 1
ATOM 634 C C . LEU A 1 82 ? 4.877 6.125 -17.091 1.00 73.75 82 LEU A C 1
ATOM 636 O O . LEU A 1 82 ? 3.995 5.548 -17.721 1.00 73.75 82 LEU A O 1
ATOM 640 N N . VAL A 1 83 ? 5.898 6.749 -17.690 1.00 83.06 83 VAL A N 1
ATOM 641 C CA . VAL A 1 83 ? 5.995 6.865 -19.151 1.00 83.06 83 VAL A CA 1
ATOM 642 C C . VAL A 1 83 ? 6.033 5.483 -19.808 1.00 83.06 83 VAL A C 1
ATOM 644 O O . VAL A 1 83 ? 5.367 5.278 -20.823 1.00 83.06 83 VAL A O 1
ATOM 647 N N . LEU A 1 84 ? 6.767 4.525 -19.233 1.00 81.94 84 LEU A N 1
ATOM 648 C CA . LEU A 1 84 ? 6.804 3.144 -19.724 1.00 81.94 84 LEU A CA 1
ATOM 649 C C . LEU A 1 84 ? 5.405 2.503 -19.717 1.00 81.94 84 LEU A C 1
ATOM 651 O O . LEU A 1 84 ? 4.971 1.961 -20.734 1.00 81.94 84 LEU A O 1
ATOM 655 N N . ARG A 1 85 ? 4.671 2.617 -18.603 1.00 76.81 85 ARG A N 1
ATOM 656 C CA . ARG A 1 85 ? 3.338 2.016 -18.429 1.00 76.81 85 ARG A CA 1
ATOM 657 C C . ARG A 1 85 ? 2.262 2.668 -19.294 1.00 76.81 85 ARG A C 1
ATOM 659 O O . ARG A 1 85 ? 1.562 1.959 -20.010 1.00 76.81 85 ARG A O 1
ATOM 666 N N . GLU A 1 86 ? 2.169 3.996 -19.288 1.00 79.25 86 GLU A N 1
ATOM 667 C CA . GLU A 1 86 ? 1.177 4.747 -20.076 1.00 79.25 86 GLU A CA 1
ATOM 668 C C . GLU A 1 86 ? 1.310 4.492 -21.579 1.00 79.25 86 GLU A C 1
ATOM 670 O O . GLU A 1 86 ? 0.326 4.505 -22.314 1.00 79.25 86 GLU A O 1
ATOM 675 N N . ASN A 1 87 ? 2.540 4.263 -22.046 1.00 80.25 87 ASN A N 1
ATOM 676 C CA . ASN A 1 87 ? 2.817 4.022 -23.457 1.00 80.25 87 ASN A CA 1
ATOM 677 C C . ASN A 1 87 ? 2.921 2.527 -23.798 1.00 80.25 87 ASN A C 1
ATOM 679 O O . ASN A 1 87 ? 3.175 2.210 -24.956 1.00 80.25 87 ASN A O 1
ATOM 683 N N . GLN A 1 88 ? 2.720 1.625 -22.827 1.00 79.56 88 GLN A N 1
ATOM 684 C CA . GLN A 1 88 ? 2.834 0.167 -22.983 1.00 79.56 88 GLN A CA 1
ATOM 685 C C . GLN A 1 88 ? 4.160 -0.265 -23.640 1.00 79.56 88 GLN A C 1
ATOM 687 O O . GLN A 1 88 ? 4.197 -1.130 -24.517 1.00 79.56 88 GLN A O 1
ATOM 692 N N . ILE A 1 89 ? 5.262 0.362 -23.222 1.00 83.00 89 ILE A N 1
ATOM 693 C CA . ILE A 1 89 ? 6.617 0.085 -23.711 1.00 83.00 89 ILE A CA 1
ATOM 694 C C . ILE A 1 89 ? 7.518 -0.382 -22.569 1.00 83.00 89 ILE A C 1
ATOM 696 O O . ILE A 1 89 ? 7.339 -0.004 -21.415 1.00 83.00 89 ILE A O 1
ATOM 700 N N . ASN A 1 90 ? 8.535 -1.175 -22.909 1.00 78.00 90 ASN A N 1
ATOM 701 C CA . ASN A 1 90 ? 9.453 -1.770 -21.931 1.00 78.00 90 ASN A CA 1
ATOM 702 C C . ASN A 1 90 ? 10.827 -1.095 -21.883 1.00 78.00 90 ASN A C 1
ATOM 704 O O . ASN A 1 90 ? 11.666 -1.482 -21.073 1.00 78.00 90 ASN A O 1
ATOM 708 N N . ILE A 1 91 ? 11.067 -0.102 -22.738 1.00 84.56 91 ILE A N 1
ATOM 709 C CA . ILE A 1 91 ? 12.325 0.634 -22.803 1.00 84.56 91 ILE A CA 1
ATOM 710 C C . ILE A 1 91 ? 12.064 2.116 -23.047 1.00 84.56 91 ILE A C 1
ATOM 712 O O . ILE A 1 91 ? 11.173 2.485 -23.812 1.00 84.56 91 ILE A O 1
ATOM 716 N N . LEU A 1 92 ? 12.855 2.961 -22.395 1.00 89.69 92 LEU A N 1
ATOM 717 C CA . LEU A 1 92 ? 12.763 4.408 -22.480 1.00 89.69 92 LEU A CA 1
ATOM 718 C C . LEU A 1 92 ? 14.151 5.009 -22.677 1.00 89.69 92 LEU A C 1
ATOM 720 O O . LEU A 1 92 ? 15.092 4.669 -21.957 1.00 89.69 92 LEU A O 1
ATOM 724 N N . ALA A 1 93 ? 14.283 5.915 -23.643 1.00 91.19 93 ALA A N 1
ATOM 725 C CA . ALA A 1 93 ? 15.528 6.646 -23.847 1.00 91.19 93 ALA A CA 1
ATOM 726 C C . ALA A 1 93 ? 15.729 7.694 -22.744 1.00 91.19 93 ALA A C 1
ATOM 728 O O . ALA A 1 93 ? 14.800 8.433 -22.425 1.00 91.19 93 ALA A O 1
ATOM 729 N N . VAL A 1 94 ? 16.944 7.807 -22.210 1.00 91.69 94 VAL A N 1
ATOM 730 C CA . VAL A 1 94 ? 17.325 8.853 -21.250 1.00 91.69 94 VAL A CA 1
ATOM 731 C C . VAL A 1 94 ? 18.166 9.897 -21.970 1.00 91.69 94 VAL A C 1
ATOM 733 O O . VAL A 1 94 ? 19.247 9.580 -22.472 1.00 91.69 94 VAL A O 1
ATOM 736 N N . VAL A 1 95 ? 17.685 11.138 -22.011 1.00 92.94 95 VAL A N 1
ATOM 737 C CA . VAL A 1 95 ? 18.331 12.248 -22.726 1.00 92.94 95 VAL A CA 1
ATOM 738 C C . VAL A 1 95 ? 18.673 13.421 -21.806 1.00 92.94 95 VAL A C 1
ATOM 740 O O . VAL A 1 95 ? 18.118 13.541 -20.717 1.00 92.94 95 VAL A O 1
ATOM 743 N N . ASP A 1 96 ? 19.593 14.288 -22.224 1.00 91.94 96 ASP A N 1
ATOM 744 C CA . ASP A 1 96 ? 19.840 15.575 -21.561 1.00 91.94 96 ASP A CA 1
ATOM 745 C C . ASP A 1 96 ? 18.851 16.666 -22.027 1.00 91.94 96 ASP A C 1
ATOM 747 O O . ASP A 1 96 ? 18.009 16.444 -22.901 1.00 91.94 96 ASP A O 1
ATOM 751 N N . GLU A 1 97 ? 18.985 17.876 -21.475 1.00 92.38 97 GLU A N 1
ATOM 752 C CA . GLU A 1 97 ? 18.183 19.058 -21.850 1.00 92.38 97 GLU A CA 1
ATOM 753 C C . GLU A 1 97 ? 18.333 19.460 -23.335 1.00 92.38 97 GLU A C 1
ATOM 755 O O . GLU A 1 97 ? 17.487 20.161 -23.886 1.00 92.38 97 GLU A O 1
ATOM 760 N N . ASN A 1 98 ? 19.394 19.003 -24.010 1.00 92.56 98 ASN A N 1
ATOM 761 C CA . ASN A 1 98 ? 19.665 19.242 -25.428 1.00 92.56 98 ASN A CA 1
ATOM 762 C C . ASN A 1 98 ? 19.293 18.033 -26.308 1.00 92.56 98 ASN A C 1
ATOM 764 O O . ASN A 1 98 ? 19.730 17.955 -27.456 1.00 92.56 98 ASN A O 1
ATOM 768 N N . ASN A 1 99 ? 18.499 17.086 -25.791 1.00 91.38 99 ASN A N 1
ATOM 769 C CA . ASN A 1 99 ? 18.092 15.851 -26.468 1.00 91.38 99 ASN A CA 1
ATOM 770 C C . ASN A 1 99 ? 19.244 14.875 -26.790 1.00 91.38 99 ASN A C 1
ATOM 772 O O . ASN A 1 99 ? 19.071 13.967 -27.609 1.00 91.38 99 ASN A O 1
ATOM 776 N N . LYS A 1 100 ? 20.415 15.017 -26.161 1.00 90.94 100 LYS A N 1
ATOM 777 C CA . LYS A 1 100 ? 21.523 14.068 -26.325 1.00 90.94 100 LYS A CA 1
ATOM 778 C C . LYS A 1 100 ? 21.245 12.793 -25.563 1.00 90.94 100 LYS A C 1
ATOM 780 O O . LYS A 1 100 ? 20.909 12.844 -24.384 1.00 90.94 100 LYS A O 1
ATOM 785 N N . LEU A 1 101 ? 21.411 11.652 -26.222 1.00 89.31 101 LEU A N 1
ATOM 786 C CA . LEU A 1 101 ? 21.201 10.352 -25.601 1.00 89.31 101 LEU A CA 1
ATOM 787 C C . LEU A 1 101 ? 22.306 10.072 -24.573 1.00 89.31 101 LEU A C 1
ATOM 789 O O . LEU A 1 101 ? 23.475 9.933 -24.927 1.00 89.31 101 LEU A O 1
ATOM 793 N N . ILE A 1 102 ? 21.928 9.976 -23.299 1.00 87.31 102 ILE A N 1
ATOM 794 C CA . ILE A 1 102 ? 22.835 9.638 -22.192 1.00 87.31 102 ILE A CA 1
ATOM 795 C C . ILE A 1 102 ? 22.785 8.134 -21.890 1.00 87.31 102 ILE A C 1
ATOM 797 O O . ILE A 1 102 ? 23.782 7.551 -21.460 1.00 87.31 102 ILE A O 1
ATOM 801 N N . GLY A 1 103 ? 21.632 7.499 -22.101 1.00 85.62 103 GLY A N 1
ATOM 802 C CA . GLY A 1 103 ? 21.437 6.076 -21.849 1.00 85.62 103 GLY A CA 1
ATOM 803 C C . GLY A 1 103 ? 19.998 5.641 -22.085 1.00 85.62 103 GLY A C 1
ATOM 804 O O . GLY A 1 103 ? 19.247 6.290 -22.810 1.00 85.62 103 GLY A O 1
ATOM 805 N N . TYR A 1 104 ? 19.606 4.544 -21.452 1.00 87.12 104 TYR A N 1
ATOM 806 C CA . TYR A 1 104 ? 18.246 4.027 -21.488 1.00 87.12 104 TYR A CA 1
ATOM 807 C C . TYR A 1 104 ? 17.880 3.418 -20.139 1.00 87.12 104 TYR A C 1
ATOM 809 O O . TYR A 1 104 ? 18.751 3.079 -19.339 1.00 87.12 104 TYR A O 1
ATOM 817 N N . ILE A 1 105 ? 16.582 3.288 -19.902 1.00 83.56 105 ILE A N 1
ATOM 818 C CA . ILE A 1 105 ? 16.011 2.597 -18.753 1.00 83.56 105 ILE A CA 1
ATOM 819 C C . ILE A 1 105 ? 15.017 1.577 -19.293 1.00 83.56 105 ILE A C 1
ATOM 821 O O . ILE A 1 105 ? 14.198 1.908 -20.151 1.00 83.56 105 ILE A O 1
ATOM 825 N N . THR A 1 106 ? 15.082 0.341 -18.806 1.00 81.12 106 THR A N 1
ATOM 826 C CA . THR A 1 106 ? 14.064 -0.670 -19.104 1.00 81.12 106 THR A CA 1
ATOM 827 C C . THR A 1 106 ? 13.080 -0.802 -17.952 1.00 81.12 106 THR A C 1
ATOM 829 O O . THR A 1 106 ? 13.400 -0.501 -16.800 1.00 81.12 106 THR A O 1
ATOM 832 N N . LEU A 1 107 ? 11.880 -1.298 -18.255 1.00 75.19 107 LEU A N 1
ATOM 833 C CA . LEU A 1 107 ? 10.907 -1.666 -17.234 1.00 75.19 107 LEU A CA 1
ATOM 834 C C . LEU A 1 107 ? 11.517 -2.682 -16.261 1.00 75.19 107 LEU A C 1
ATOM 836 O O . LEU A 1 107 ? 11.389 -2.503 -15.061 1.00 75.19 107 LEU A O 1
ATOM 840 N N . HIS A 1 108 ? 12.260 -3.672 -16.764 1.00 66.75 108 HIS A N 1
ATOM 841 C CA . HIS A 1 108 ? 12.980 -4.643 -15.935 1.00 66.75 108 HIS A CA 1
ATOM 842 C C . HIS A 1 108 ? 13.981 -3.968 -14.985 1.00 66.75 108 HIS A C 1
ATOM 844 O O . HIS A 1 108 ? 13.954 -4.238 -13.795 1.00 66.75 108 HIS A O 1
ATOM 850 N N . MET A 1 109 ? 14.806 -3.029 -15.468 1.00 69.88 109 MET A N 1
ATOM 851 C CA . MET A 1 109 ? 15.757 -2.293 -14.619 1.00 69.88 109 MET A CA 1
ATOM 852 C C . MET A 1 109 ? 15.055 -1.534 -13.492 1.00 69.88 109 MET A C 1
ATOM 854 O O . MET A 1 109 ? 15.558 -1.486 -12.371 1.00 69.88 109 MET A O 1
ATOM 858 N N . LEU A 1 110 ? 13.897 -0.935 -13.777 1.00 72.75 110 LEU A N 1
ATOM 859 C CA . LEU A 1 110 ? 13.102 -0.261 -12.754 1.00 72.75 110 LEU A CA 1
ATOM 860 C C . LEU A 1 110 ? 12.477 -1.259 -11.788 1.00 72.75 110 LEU A C 1
ATOM 862 O O . LEU A 1 110 ? 12.581 -1.062 -10.586 1.00 72.75 110 LEU A O 1
ATOM 866 N N . LEU A 1 111 ? 11.872 -2.331 -12.294 1.00 63.00 111 LEU A N 1
ATOM 867 C CA . LEU A 1 111 ? 11.252 -3.372 -11.476 1.00 63.00 111 LEU A CA 1
ATOM 868 C C . LEU A 1 111 ? 12.260 -4.140 -10.615 1.00 63.00 111 LEU A C 1
ATOM 870 O O . LEU A 1 111 ? 11.870 -4.621 -9.566 1.00 63.00 111 LEU A O 1
ATOM 874 N N . ASP A 1 112 ? 13.531 -4.218 -11.012 1.00 56.44 112 ASP A N 1
ATOM 875 C CA . ASP A 1 112 ? 14.612 -4.757 -10.176 1.00 56.44 112 ASP A CA 1
ATOM 876 C C . ASP A 1 112 ? 15.067 -3.761 -9.101 1.00 56.44 112 ASP A C 1
ATOM 878 O O . ASP A 1 112 ? 15.542 -4.145 -8.031 1.00 56.44 112 ASP A O 1
ATOM 882 N N . SER A 1 113 ? 14.979 -2.463 -9.410 1.00 56.66 113 SER A N 1
ATOM 883 C CA . SER A 1 113 ? 15.352 -1.376 -8.498 1.00 56.66 113 SER A CA 1
ATOM 884 C C . SER A 1 113 ? 14.265 -1.116 -7.452 1.00 56.66 113 SER A C 1
ATOM 886 O O . SER A 1 113 ? 14.555 -0.702 -6.329 1.00 56.66 113 SER A O 1
ATOM 888 N N . PHE A 1 114 ? 13.008 -1.355 -7.815 1.00 57.62 114 PHE A N 1
ATOM 889 C CA . PHE A 1 114 ? 11.875 -1.384 -6.906 1.00 57.62 114 PHE A CA 1
ATOM 890 C C . PHE A 1 114 ? 11.750 -2.795 -6.316 1.00 57.62 114 PHE A C 1
ATOM 892 O O . PHE A 1 114 ? 12.027 -3.778 -6.981 1.00 57.62 114 PHE A O 1
ATOM 899 N N . SER A 1 115 ? 11.384 -2.932 -5.038 1.00 58.19 115 SER A N 1
ATOM 900 C CA . SER A 1 115 ? 11.202 -4.272 -4.454 1.00 58.19 115 SER A CA 1
ATOM 901 C C . SER A 1 115 ? 10.190 -5.075 -5.292 1.00 58.19 115 SER A C 1
ATOM 903 O O . SER A 1 115 ? 9.137 -4.509 -5.593 1.00 58.19 115 SER A O 1
ATOM 905 N N . PRO A 1 116 ? 10.432 -6.361 -5.619 1.00 57.31 116 PRO A N 1
ATOM 906 C CA . PRO A 1 116 ? 9.495 -7.186 -6.394 1.00 57.31 116 PRO A CA 1
ATOM 907 C C . PRO A 1 116 ? 8.123 -7.349 -5.714 1.00 57.31 116 PRO A C 1
ATOM 909 O O . PRO A 1 116 ? 7.138 -7.649 -6.377 1.00 57.31 116 PRO A O 1
ATOM 912 N N . GLU A 1 117 ? 8.041 -7.095 -4.405 1.00 71.25 117 GLU A N 1
ATOM 913 C CA . GLU A 1 117 ? 6.793 -7.071 -3.624 1.00 71.25 117 GLU A CA 1
ATOM 914 C C . GLU A 1 117 ? 5.999 -5.766 -3.765 1.00 71.25 117 GLU A C 1
ATOM 916 O O . GLU A 1 117 ? 4.857 -5.657 -3.317 1.00 71.25 117 GLU A O 1
ATOM 921 N N . ARG A 1 118 ? 6.605 -4.718 -4.328 1.00 80.31 118 ARG A N 1
ATOM 922 C CA . ARG A 1 118 ? 5.994 -3.395 -4.347 1.00 80.31 118 ARG A CA 1
ATOM 923 C C . ARG A 1 118 ? 5.094 -3.220 -5.553 1.00 80.31 118 ARG A C 1
ATOM 925 O O . ARG A 1 118 ? 5.547 -3.175 -6.692 1.00 80.31 118 ARG A O 1
ATOM 932 N N . LEU A 1 119 ? 3.824 -2.968 -5.265 1.00 81.31 119 LEU A N 1
ATOM 933 C CA . LEU A 1 119 ? 2.839 -2.635 -6.279 1.00 81.31 119 LEU A CA 1
ATOM 934 C C . LEU A 1 119 ? 2.845 -1.137 -6.578 1.00 81.31 119 LEU A C 1
ATOM 936 O O . LEU A 1 119 ? 2.742 -0.290 -5.686 1.00 81.31 119 LEU A O 1
ATOM 940 N N . TYR A 1 120 ? 2.917 -0.830 -7.863 1.00 79.38 120 TYR A N 1
ATOM 941 C CA . TYR A 1 120 ? 2.590 0.466 -8.436 1.00 79.38 120 TYR A CA 1
ATOM 942 C C . TYR A 1 120 ? 1.343 0.201 -9.256 1.00 79.38 120 TYR A C 1
ATOM 944 O O . TYR A 1 120 ? 1.419 -0.591 -10.181 1.00 79.38 120 TYR A O 1
ATOM 952 N N . ILE A 1 121 ? 0.194 0.754 -8.887 1.00 79.44 121 ILE A N 1
ATOM 953 C CA . ILE A 1 121 ? -1.078 0.404 -9.533 1.00 79.44 121 ILE A CA 1
ATOM 954 C C . ILE A 1 121 ? -1.498 1.544 -10.453 1.00 79.44 121 ILE A C 1
ATOM 956 O O . ILE A 1 121 ? -1.405 2.711 -10.071 1.00 79.44 121 ILE A O 1
ATOM 960 N N . SER A 1 122 ? -1.914 1.199 -11.672 1.00 73.31 122 SER A N 1
ATOM 961 C CA . SER A 1 122 ? -2.411 2.159 -12.656 1.00 73.31 122 SER A CA 1
ATOM 962 C C . SER A 1 122 ? -3.855 2.558 -12.344 1.00 73.31 122 SER A C 1
ATOM 964 O O . SER A 1 122 ? -4.651 1.728 -11.897 1.00 73.31 122 SER A O 1
ATOM 966 N N . ASP A 1 123 ? -4.210 3.812 -12.637 1.00 73.00 123 ASP A N 1
ATOM 967 C CA . ASP A 1 123 ? -5.609 4.264 -12.622 1.00 73.00 123 ASP A CA 1
ATOM 968 C C . ASP A 1 123 ? -6.433 3.611 -13.752 1.00 73.00 123 ASP A C 1
ATOM 970 O O . ASP A 1 123 ? -7.656 3.516 -13.652 1.00 73.00 123 ASP A O 1
ATOM 974 N N . ASP A 1 124 ? -5.779 3.138 -14.820 1.00 75.19 124 ASP A N 1
ATOM 975 C CA . ASP A 1 124 ? -6.429 2.345 -15.864 1.00 75.19 124 ASP A CA 1
ATOM 976 C C . ASP A 1 124 ? -6.564 0.886 -15.410 1.00 75.19 124 ASP A C 1
ATOM 978 O O . ASP A 1 124 ? -5.645 0.075 -15.568 1.00 75.19 124 ASP A O 1
ATOM 982 N N . GLU A 1 125 ? -7.738 0.544 -14.868 1.00 71.75 125 GLU A N 1
ATOM 983 C CA . GLU A 1 125 ? -8.057 -0.806 -14.387 1.00 71.75 125 GLU A CA 1
ATOM 984 C C . GLU A 1 125 ? -7.816 -1.905 -15.436 1.00 71.75 125 GLU A C 1
ATOM 986 O O . GLU A 1 125 ? -7.506 -3.035 -15.059 1.00 71.75 125 GLU A O 1
ATOM 991 N N . SER A 1 126 ? -7.897 -1.596 -16.739 1.00 70.88 126 SER A N 1
ATOM 992 C CA . SER A 1 126 ? -7.672 -2.580 -17.809 1.00 70.88 126 SER A CA 1
ATOM 993 C C . SER A 1 126 ? -6.221 -3.059 -17.905 1.00 70.88 126 SER A C 1
ATOM 995 O O . SER A 1 126 ? -5.953 -4.114 -18.482 1.00 70.88 126 SER A O 1
ATOM 997 N N . THR A 1 127 ? -5.297 -2.299 -17.316 1.00 72.25 127 THR A N 1
ATOM 998 C CA . THR A 1 127 ? -3.862 -2.602 -17.300 1.00 72.25 127 THR A CA 1
ATOM 999 C C . THR A 1 127 ? -3.417 -3.355 -16.050 1.00 72.25 127 THR A C 1
ATOM 1001 O O . THR A 1 127 ? -2.294 -3.855 -16.029 1.00 72.25 127 THR A O 1
ATOM 1004 N N . ASN A 1 128 ? -4.284 -3.463 -15.036 1.00 76.19 128 ASN A N 1
ATOM 1005 C CA . ASN A 1 128 ? -3.920 -4.039 -13.747 1.00 76.19 128 ASN A CA 1
ATOM 1006 C C . ASN A 1 128 ? -3.997 -5.570 -13.767 1.00 76.19 128 ASN A C 1
ATOM 1008 O O . ASN A 1 128 ? -4.989 -6.152 -14.220 1.00 76.19 128 ASN A O 1
ATOM 1012 N N . ASP A 1 129 ? -2.977 -6.228 -13.220 1.00 82.19 129 ASP A N 1
ATOM 1013 C CA . ASP A 1 129 ? -2.945 -7.685 -13.117 1.00 82.19 129 ASP A CA 1
ATOM 1014 C C . ASP A 1 129 ? -3.837 -8.229 -11.981 1.00 82.19 129 ASP A C 1
ATOM 1016 O O . ASP A 1 129 ? -4.428 -7.497 -11.183 1.00 82.19 129 ASP A O 1
ATOM 1020 N N . SER A 1 130 ? -3.949 -9.559 -11.890 1.00 83.06 130 SER A N 1
ATOM 1021 C CA . SER A 1 130 ? -4.790 -10.207 -10.872 1.00 83.06 130 SER A CA 1
ATOM 1022 C C . SER A 1 130 ? -4.363 -9.920 -9.425 1.00 83.06 130 SER A C 1
ATOM 1024 O O . SER A 1 130 ? -5.199 -9.952 -8.520 1.00 83.06 130 SER A O 1
ATOM 1026 N N . ASN A 1 131 ? -3.078 -9.662 -9.172 1.00 83.81 131 ASN A N 1
ATOM 1027 C CA . ASN A 1 131 ? -2.586 -9.341 -7.841 1.00 83.81 131 ASN A CA 1
ATOM 1028 C C . ASN A 1 131 ? -2.922 -7.890 -7.484 1.00 83.81 131 ASN A C 1
ATOM 1030 O O . ASN A 1 131 ? -3.495 -7.638 -6.425 1.00 83.81 131 ASN A O 1
ATOM 1034 N N . GLU A 1 132 ? -2.667 -6.954 -8.395 1.00 87.38 132 GLU A N 1
ATOM 1035 C CA . GLU A 1 132 ? -3.032 -5.543 -8.247 1.00 87.38 132 GLU A CA 1
ATOM 1036 C C . GLU A 1 132 ? -4.542 -5.384 -7.997 1.00 87.38 132 GLU A C 1
ATOM 1038 O O . GLU A 1 132 ? -4.951 -4.715 -7.044 1.00 87.38 132 GLU A O 1
ATOM 1043 N N . GLN A 1 133 ? -5.380 -6.100 -8.754 1.00 88.88 133 GLN A N 1
ATOM 1044 C CA . GLN A 1 133 ? -6.834 -6.129 -8.549 1.00 88.88 133 GLN A CA 1
ATOM 1045 C C . GLN A 1 133 ? -7.224 -6.632 -7.150 1.00 88.88 133 GLN A C 1
ATOM 1047 O O . GLN A 1 133 ? -8.061 -6.023 -6.477 1.00 88.88 133 GLN A O 1
ATOM 1052 N N . ARG A 1 134 ? -6.583 -7.699 -6.651 1.00 90.62 134 ARG A N 1
ATOM 1053 C CA . ARG A 1 134 ? -6.839 -8.213 -5.292 1.00 90.62 134 ARG A CA 1
ATOM 1054 C C . ARG A 1 134 ? -6.490 -7.193 -4.213 1.00 90.62 134 ARG A C 1
ATOM 1056 O O . ARG A 1 134 ? -7.215 -7.103 -3.220 1.00 90.62 134 ARG A O 1
ATOM 1063 N N . HIS A 1 135 ? -5.409 -6.435 -4.390 1.00 91.94 135 HIS A N 1
ATOM 1064 C CA . HIS A 1 135 ? -5.016 -5.365 -3.473 1.00 91.94 135 HIS A CA 1
ATOM 1065 C C . HIS A 1 135 ? -6.003 -4.192 -3.498 1.00 91.94 135 HIS A C 1
ATOM 1067 O O . HIS A 1 135 ? -6.447 -3.752 -2.433 1.00 91.94 135 HIS A O 1
ATOM 1073 N N . LEU A 1 136 ? -6.430 -3.751 -4.685 1.00 93.12 136 LEU A N 1
ATOM 1074 C CA . LEU A 1 136 ? -7.483 -2.741 -4.833 1.00 93.12 136 LEU A CA 1
ATOM 1075 C C . LEU A 1 136 ? -8.787 -3.177 -4.150 1.00 93.12 136 LEU A C 1
ATOM 1077 O O . LEU A 1 136 ? -9.385 -2.406 -3.396 1.00 93.12 136 LEU A O 1
ATOM 1081 N N . ALA A 1 137 ? -9.204 -4.433 -4.335 1.00 94.88 137 ALA A N 1
ATOM 1082 C CA . ALA A 1 137 ? -10.402 -4.975 -3.701 1.00 94.88 137 ALA A CA 1
ATOM 1083 C C . ALA A 1 137 ? -10.327 -4.927 -2.164 1.00 94.88 137 ALA A C 1
ATOM 1085 O O . ALA A 1 137 ? -11.329 -4.640 -1.509 1.00 94.88 137 ALA A O 1
ATOM 1086 N N . ARG A 1 138 ? -9.149 -5.154 -1.565 1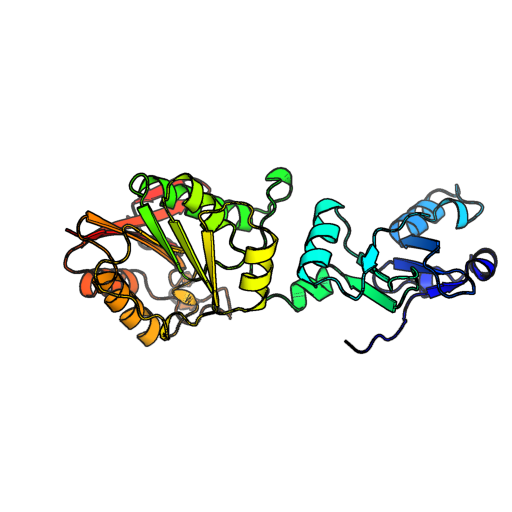.00 96.44 138 ARG A N 1
ATOM 1087 C CA . ARG A 1 138 ? -8.954 -5.086 -0.102 1.00 96.44 138 ARG A CA 1
ATOM 1088 C C . ARG A 1 138 ? -9.062 -3.664 0.434 1.00 96.44 138 ARG A C 1
ATOM 1090 O O . ARG A 1 138 ? -9.732 -3.457 1.444 1.00 96.44 138 ARG A O 1
ATOM 1097 N N . TYR A 1 139 ? -8.472 -2.682 -0.248 1.00 96.88 139 TYR A N 1
ATOM 1098 C CA . TYR A 1 139 ? -8.654 -1.277 0.126 1.00 96.88 139 TYR A CA 1
ATOM 1099 C C . TYR A 1 139 ? -10.115 -0.841 -0.041 1.00 96.88 139 TYR A C 1
ATOM 1101 O O . TYR A 1 139 ? -10.672 -0.215 0.859 1.00 96.88 139 TYR A O 1
ATOM 1109 N N . LYS A 1 140 ? -10.786 -1.263 -1.121 1.00 96.19 140 LYS A N 1
ATOM 1110 C CA . LYS A 1 140 ? -12.231 -1.044 -1.312 1.00 96.19 140 LYS A CA 1
ATOM 1111 C C . LYS A 1 140 ? -13.078 -1.705 -0.222 1.00 96.19 140 LYS A C 1
ATOM 1113 O O . LYS A 1 140 ? -14.103 -1.170 0.194 1.00 96.19 140 LYS A O 1
ATOM 1118 N N . PHE A 1 141 ? -12.672 -2.874 0.263 1.00 97.31 141 PHE A N 1
ATOM 1119 C CA . PHE A 1 141 ? -13.321 -3.504 1.405 1.00 97.31 141 PHE A CA 1
ATOM 1120 C C . PHE A 1 141 ? -13.135 -2.673 2.676 1.00 97.31 141 PHE A C 1
ATOM 1122 O O . PHE A 1 141 ? -14.118 -2.411 3.368 1.00 97.31 141 PHE A O 1
ATOM 1129 N N . ALA A 1 142 ? -11.911 -2.203 2.943 1.00 97.94 142 ALA A N 1
ATOM 1130 C CA . ALA A 1 142 ? -11.600 -1.363 4.096 1.00 97.94 142 ALA A CA 1
ATOM 1131 C C . ALA A 1 142 ? -12.445 -0.079 4.125 1.00 97.94 142 ALA A C 1
ATOM 1133 O O . ALA A 1 142 ? -12.980 0.262 5.181 1.00 97.94 142 ALA A O 1
ATOM 1134 N N . THR A 1 143 ? -12.663 0.578 2.974 1.00 97.00 143 THR A N 1
ATOM 1135 C CA . THR A 1 143 ? -13.466 1.816 2.894 1.00 97.00 143 THR A CA 1
ATOM 1136 C C . THR A 1 143 ? -14.900 1.655 3.402 1.00 97.00 143 THR A C 1
ATOM 1138 O O . THR A 1 143 ? -15.478 2.624 3.879 1.00 97.00 143 THR A O 1
ATOM 1141 N N . ASN A 1 144 ? -15.467 0.441 3.393 1.00 96.44 144 ASN A N 1
ATOM 1142 C CA . ASN A 1 144 ? -16.821 0.200 3.913 1.00 96.44 144 ASN A CA 1
ATOM 1143 C C . ASN A 1 144 ? -16.933 0.353 5.440 1.00 96.44 144 ASN A C 1
ATOM 1145 O O . ASN A 1 144 ? -18.042 0.405 5.969 1.00 96.44 144 ASN A O 1
ATOM 1149 N N . PHE A 1 145 ? -15.807 0.387 6.157 1.00 97.25 145 PHE A N 1
ATOM 1150 C CA . PHE A 1 145 ? -15.779 0.462 7.620 1.00 97.25 145 PHE A CA 1
ATOM 1151 C C . PHE A 1 145 ? -15.380 1.838 8.155 1.00 97.25 145 PHE A C 1
ATOM 1153 O O . PHE A 1 145 ? -15.539 2.081 9.360 1.00 97.25 145 PHE A O 1
ATOM 1160 N N . LEU A 1 146 ? -14.879 2.715 7.282 1.00 96.69 146 LEU A N 1
ATOM 1161 C CA . LEU A 1 146 ? -14.489 4.077 7.623 1.00 96.69 146 LEU A CA 1
ATOM 1162 C C . LEU A 1 146 ? -15.724 4.905 7.995 1.00 96.69 146 LEU A C 1
ATOM 1164 O O . LEU A 1 146 ? -16.782 4.809 7.372 1.00 96.69 146 LEU A O 1
ATOM 1168 N N . ALA A 1 147 ? -15.583 5.730 9.031 1.00 91.62 147 ALA A N 1
ATOM 1169 C CA . ALA A 1 147 ? -16.555 6.778 9.306 1.00 91.62 147 ALA A CA 1
ATOM 1170 C C . ALA A 1 147 ? -16.402 7.896 8.265 1.00 91.62 147 ALA A C 1
ATOM 1172 O O . ALA A 1 147 ? -15.298 8.144 7.784 1.00 91.62 147 ALA A O 1
ATOM 1173 N N . GLN A 1 148 ? -17.489 8.599 7.940 1.00 87.00 148 GLN A N 1
ATOM 1174 C CA . GLN A 1 148 ? -17.384 9.783 7.088 1.00 87.00 148 GLN A CA 1
ATOM 1175 C C . GLN A 1 148 ? -16.446 10.811 7.722 1.00 87.00 148 GLN A C 1
ATOM 1177 O O . GLN A 1 148 ? -16.527 11.063 8.925 1.00 87.00 148 GLN A O 1
ATOM 1182 N N . SER A 1 149 ? -15.589 11.413 6.898 1.00 89.69 149 SER A N 1
ATOM 1183 C CA . SER A 1 149 ? -14.650 12.449 7.333 1.00 89.69 149 SER A CA 1
ATOM 1184 C C . SER A 1 149 ? -13.678 11.961 8.421 1.00 89.69 149 SER A C 1
ATOM 1186 O O . SER A 1 149 ? -13.290 12.733 9.292 1.00 89.69 149 SER A O 1
ATOM 1188 N N . SER A 1 150 ? -13.258 10.690 8.371 1.00 92.94 150 SER A N 1
ATOM 1189 C CA . SER A 1 150 ? -12.299 10.113 9.322 1.00 92.94 150 SER A CA 1
ATOM 1190 C C . SER A 1 150 ? -10.888 10.696 9.209 1.00 92.94 150 SER A C 1
ATOM 1192 O O . SER A 1 150 ? -10.399 10.920 8.102 1.00 92.94 150 SER A O 1
ATOM 1194 N N . GLU A 1 151 ? -10.187 10.825 10.338 1.00 98.25 151 GLU A N 1
ATOM 1195 C CA . GLU A 1 151 ? -8.723 10.932 10.377 1.00 98.25 151 GLU A CA 1
ATOM 1196 C C . GLU A 1 151 ? -8.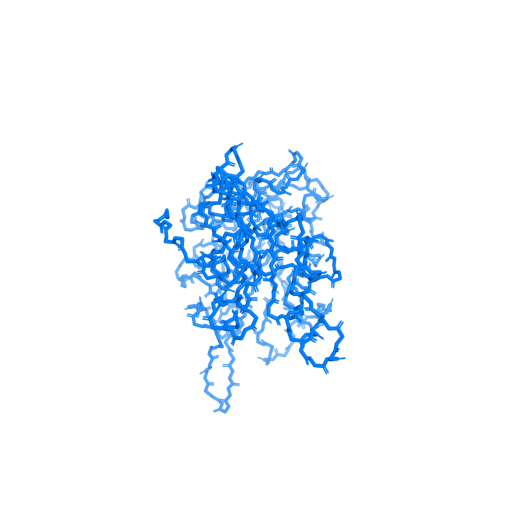122 9.529 10.214 1.00 98.25 151 GLU A C 1
ATOM 1198 O O . GLU A 1 151 ? -8.348 8.650 11.053 1.00 98.25 151 GLU A O 1
ATOM 1203 N N . THR A 1 152 ? -7.411 9.289 9.109 1.00 98.62 152 THR A N 1
ATOM 1204 C CA . THR A 1 152 ? -7.005 7.936 8.685 1.00 98.62 152 THR A CA 1
ATOM 1205 C C . THR A 1 152 ? -5.496 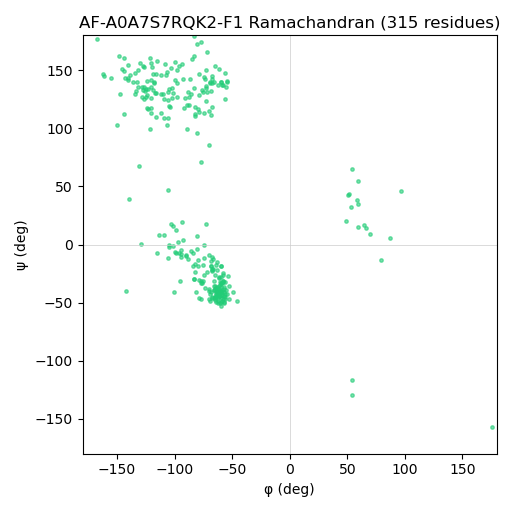7.778 8.619 1.00 98.62 152 THR A C 1
ATOM 1207 O O . THR A 1 152 ? -4.814 8.596 8.008 1.00 98.62 152 THR A O 1
ATOM 1210 N N . LEU A 1 153 ? -4.980 6.693 9.191 1.00 98.75 153 LEU A N 1
ATOM 1211 C CA . LEU A 1 153 ? -3.589 6.267 9.038 1.00 98.75 153 LEU A CA 1
ATOM 1212 C C . LEU A 1 153 ? -3.524 5.048 8.109 1.00 98.75 153 LEU A C 1
ATOM 1214 O O . LEU A 1 153 ? -4.161 4.037 8.391 1.00 98.75 153 LEU A O 1
ATOM 1218 N N . ASP A 1 154 ? -2.746 5.132 7.033 1.00 98.50 154 ASP A N 1
ATOM 1219 C CA . ASP A 1 154 ? -2.453 4.023 6.116 1.00 98.50 154 ASP A CA 1
ATOM 1220 C C . ASP A 1 154 ? -1.004 3.559 6.342 1.00 98.50 154 ASP A C 1
ATOM 1222 O O . ASP A 1 154 ? -0.045 4.242 5.974 1.00 98.50 154 ASP A O 1
ATOM 1226 N N . CYS A 1 155 ? -0.845 2.435 7.037 1.00 98.12 155 CYS A N 1
ATOM 1227 C CA . CYS A 1 155 ? 0.436 1.875 7.461 1.00 98.12 155 CYS A CA 1
ATOM 1228 C C . CYS A 1 155 ? 0.988 0.901 6.415 1.00 98.12 155 CYS A C 1
ATOM 1230 O O . CYS A 1 155 ? 0.325 -0.086 6.099 1.00 98.12 155 CYS A O 1
ATOM 1232 N N . ALA A 1 156 ? 2.231 1.141 5.984 1.00 96.00 156 ALA A N 1
ATOM 1233 C CA . ALA A 1 156 ? 2.867 0.528 4.813 1.00 96.00 156 ALA A CA 1
ATOM 1234 C C . ALA A 1 156 ? 2.086 0.815 3.520 1.00 96.00 156 ALA A C 1
ATOM 1236 O O . ALA A 1 156 ? 1.677 -0.079 2.786 1.00 96.00 156 ALA A O 1
ATOM 1237 N N . CYS A 1 157 ? 1.865 2.106 3.259 1.00 96.12 157 CYS A N 1
ATOM 1238 C CA . CYS A 1 157 ? 1.034 2.581 2.154 1.00 96.12 157 CYS A CA 1
ATOM 1239 C C . CYS A 1 157 ? 1.639 2.351 0.756 1.00 96.12 157 CYS A C 1
ATOM 1241 O O . CYS A 1 157 ? 0.969 2.596 -0.255 1.00 96.12 157 CYS A O 1
ATOM 1243 N N . GLY A 1 158 ? 2.903 1.921 0.665 1.00 93.12 158 GLY A N 1
ATOM 1244 C CA . GLY A 1 158 ? 3.597 1.687 -0.593 1.00 93.12 158 GLY A CA 1
ATOM 1245 C C . GLY A 1 158 ? 3.566 2.909 -1.511 1.00 93.12 158 GLY A C 1
ATOM 1246 O O . GLY A 1 158 ? 3.903 4.025 -1.117 1.00 93.12 158 GLY A O 1
ATOM 1247 N N . SER A 1 159 ? 3.159 2.697 -2.763 1.00 89.88 159 SER A N 1
ATOM 1248 C CA . SER A 1 159 ? 3.048 3.750 -3.783 1.00 89.88 159 SER A CA 1
ATOM 1249 C C . SER A 1 159 ? 1.841 4.686 -3.591 1.00 89.88 159 SER A C 1
ATOM 1251 O O . SER A 1 159 ? 1.665 5.618 -4.373 1.00 89.88 159 SER A O 1
ATOM 1253 N N . GLY A 1 160 ? 1.021 4.476 -2.553 1.00 93.69 160 GLY A N 1
ATOM 1254 C CA . GLY A 1 160 ? -0.054 5.388 -2.155 1.00 93.69 160 GLY A CA 1
ATOM 1255 C C . GLY A 1 160 ? -1.407 5.175 -2.844 1.00 93.69 160 GLY A C 1
ATOM 1256 O O . GLY A 1 160 ? -2.328 5.955 -2.593 1.00 93.69 160 GLY A O 1
ATOM 1257 N N . TYR A 1 161 ? -1.572 4.130 -3.667 1.00 92.50 161 TYR A N 1
ATOM 1258 C CA . TYR A 1 161 ? -2.856 3.824 -4.324 1.00 92.50 161 TYR A CA 1
ATOM 1259 C C . TYR A 1 161 ? -3.982 3.587 -3.302 1.00 92.50 161 TYR A C 1
ATOM 1261 O O . TYR A 1 161 ? -5.091 4.096 -3.457 1.00 92.50 161 TYR A O 1
ATOM 1269 N N . GLY A 1 162 ? -3.681 2.877 -2.212 1.00 95.50 162 GLY A N 1
ATOM 1270 C CA . GLY A 1 162 ? -4.621 2.626 -1.126 1.00 95.50 162 GLY A CA 1
ATOM 1271 C C . GLY A 1 162 ? -5.000 3.905 -0.385 1.00 95.50 162 GLY A C 1
ATOM 1272 O O . GLY A 1 162 ? -6.183 4.201 -0.221 1.00 95.50 162 GLY A O 1
ATOM 1273 N N . SER A 1 163 ? -4.006 4.733 -0.048 1.00 96.75 163 SER A N 1
ATOM 1274 C CA . SER A 1 163 ? -4.214 6.053 0.558 1.00 96.75 163 SER A CA 1
ATOM 1275 C C . SER A 1 163 ? -5.134 6.945 -0.287 1.00 96.75 163 SER A C 1
ATOM 1277 O O . SER A 1 163 ? -5.982 7.644 0.266 1.00 96.75 163 SER A O 1
ATOM 1279 N N . LYS A 1 164 ? -5.011 6.898 -1.623 1.00 94.69 164 LYS A N 1
ATOM 1280 C CA . LYS A 1 164 ? -5.904 7.605 -2.560 1.00 94.69 164 LYS A CA 1
ATOM 1281 C C . LYS A 1 164 ? -7.347 7.102 -2.478 1.00 94.69 164 LYS A C 1
ATOM 1283 O O . LYS A 1 164 ? -8.269 7.906 -2.508 1.00 94.69 164 LYS A O 1
ATOM 1288 N N . MET A 1 165 ? -7.567 5.795 -2.339 1.00 94.69 165 MET A N 1
ATOM 1289 C CA . MET A 1 165 ? -8.919 5.245 -2.166 1.00 94.69 165 MET A CA 1
ATOM 1290 C C . MET A 1 165 ? -9.527 5.636 -0.815 1.00 94.69 165 MET A C 1
ATOM 1292 O O . MET A 1 165 ? -10.704 5.985 -0.742 1.00 94.69 165 MET A O 1
ATOM 1296 N N . LEU A 1 166 ? -8.721 5.600 0.249 1.00 96.62 166 LEU A N 1
ATOM 1297 C CA . LEU A 1 166 ? -9.147 5.978 1.597 1.00 96.62 166 LEU A CA 1
ATOM 1298 C C . LEU A 1 166 ? -9.522 7.465 1.672 1.00 96.62 166 LEU A C 1
ATOM 1300 O O . LEU A 1 166 ? -10.504 7.818 2.321 1.00 96.62 166 LEU A O 1
ATOM 1304 N N . SER A 1 167 ? -8.804 8.337 0.958 1.00 95.19 167 SER A N 1
ATOM 1305 C CA . SER A 1 167 ? -9.023 9.789 1.003 1.00 95.19 167 SER A CA 1
ATOM 1306 C C . SER A 1 167 ? -10.396 10.237 0.511 1.00 95.19 167 SER A C 1
ATOM 1308 O O . SER A 1 167 ? -10.856 11.308 0.904 1.00 95.19 167 SER A O 1
ATOM 1310 N N . LEU A 1 168 ? -11.069 9.416 -0.300 1.00 93.44 168 LEU A N 1
ATOM 1311 C CA . LEU A 1 168 ? -12.426 9.678 -0.782 1.00 93.44 168 LEU A CA 1
ATOM 1312 C C . LEU A 1 168 ? -13.470 9.647 0.345 1.00 93.44 168 LEU A C 1
ATOM 1314 O O . LEU A 1 168 ? -14.551 10.211 0.191 1.00 93.44 168 LEU A O 1
ATOM 1318 N N . TYR A 1 169 ? -13.150 9.002 1.470 1.00 94.12 169 TYR A N 1
ATOM 1319 C CA . TYR A 1 169 ? -14.040 8.837 2.624 1.00 94.12 169 TYR A CA 1
ATOM 1320 C C . TYR A 1 169 ? -13.524 9.554 3.882 1.00 94.12 169 TYR A C 1
ATOM 1322 O O . TYR A 1 169 ? -14.246 9.660 4.876 1.00 94.12 169 TYR A O 1
ATOM 1330 N N . SER A 1 170 ? -12.306 10.092 3.823 1.00 95.81 170 SER A N 1
ATOM 1331 C CA . SER A 1 170 ? -11.568 10.619 4.970 1.00 95.81 170 SER A CA 1
ATOM 1332 C C . SER A 1 170 ? -11.400 12.133 4.913 1.00 95.81 170 SER A C 1
ATOM 1334 O O . SER A 1 170 ? -11.224 12.721 3.847 1.00 95.81 170 SER A O 1
ATOM 1336 N N . ASN A 1 171 ? -11.413 12.781 6.081 1.00 96.81 171 ASN A N 1
ATOM 1337 C CA . ASN A 1 171 ? -11.069 14.201 6.178 1.00 96.81 171 ASN A CA 1
ATOM 1338 C C . ASN A 1 171 ? -9.573 14.403 5.929 1.00 96.81 171 ASN A C 1
ATOM 1340 O O . ASN A 1 171 ? -9.187 15.328 5.221 1.00 96.81 171 ASN A O 1
ATOM 1344 N N . SER A 1 172 ? -8.748 13.496 6.457 1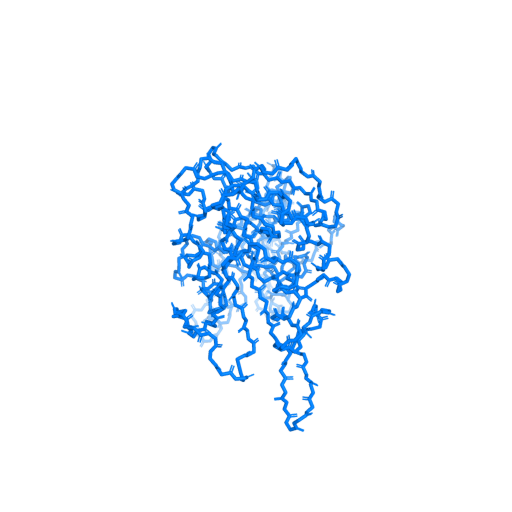.00 97.31 172 SER A N 1
ATOM 1345 C CA . SER A 1 172 ? -7.323 13.438 6.167 1.00 97.31 172 SER A CA 1
ATOM 1346 C C . SER A 1 172 ? -6.828 11.990 6.121 1.00 97.31 172 SER A C 1
ATOM 1348 O O . SER A 1 172 ? -7.358 11.107 6.805 1.00 97.31 172 SER A O 1
ATOM 1350 N N . VAL A 1 173 ? -5.809 11.747 5.297 1.00 98.25 173 VAL A N 1
ATOM 1351 C CA . VAL A 1 173 ? -5.072 10.482 5.255 1.00 98.25 173 VAL A CA 1
ATOM 1352 C C . VAL A 1 173 ? -3.592 10.761 5.468 1.00 98.25 173 VAL A C 1
ATOM 1354 O O . VAL A 1 173 ? -2.997 11.574 4.761 1.00 98.25 173 VAL A O 1
ATOM 1357 N N . LEU A 1 174 ? -2.981 10.054 6.414 1.00 98.19 174 LEU A N 1
ATOM 1358 C CA . LEU A 1 174 ? -1.536 9.963 6.561 1.00 98.19 174 LEU A CA 1
ATOM 1359 C C . LEU A 1 174 ? -1.075 8.585 6.080 1.00 98.19 174 LEU A C 1
ATOM 1361 O O . LEU A 1 174 ? -1.327 7.587 6.746 1.00 98.19 174 LEU A O 1
ATOM 1365 N N . GLY A 1 175 ? -0.393 8.531 4.940 1.00 98.00 175 GLY A N 1
ATOM 1366 C CA . GLY A 1 175 ? 0.280 7.329 4.456 1.00 98.00 175 GLY A CA 1
ATOM 1367 C C . GLY A 1 175 ? 1.709 7.241 4.988 1.00 98.00 175 GLY A C 1
ATOM 1368 O O . GLY A 1 175 ? 2.473 8.209 4.903 1.00 98.00 175 GLY A O 1
ATOM 1369 N N . VAL A 1 176 ? 2.086 6.085 5.529 1.00 98.06 176 VAL A N 1
ATOM 1370 C CA . VAL A 1 176 ? 3.437 5.816 6.027 1.00 98.06 176 VAL A CA 1
ATOM 1371 C C . VAL A 1 176 ? 4.024 4.596 5.339 1.00 98.06 176 VAL A C 1
ATOM 1373 O O . VAL A 1 176 ? 3.380 3.558 5.296 1.00 98.06 176 VAL A O 1
ATOM 1376 N N . ASP A 1 177 ? 5.275 4.685 4.893 1.00 96.44 177 ASP A N 1
ATOM 1377 C CA . ASP A 1 177 ? 6.023 3.544 4.362 1.00 96.44 177 ASP A CA 1
ATOM 1378 C C . ASP A 1 177 ? 7.514 3.649 4.719 1.00 96.44 177 ASP A C 1
ATOM 1380 O O . ASP A 1 177 ? 8.058 4.750 4.856 1.00 96.44 177 ASP A O 1
ATOM 1384 N N . LEU A 1 178 ? 8.191 2.506 4.858 1.00 94.06 178 LEU A N 1
ATOM 1385 C CA . LEU A 1 178 ? 9.628 2.450 5.144 1.00 94.06 178 LEU A CA 1
ATOM 1386 C C . LEU A 1 178 ? 10.457 3.007 3.975 1.00 94.06 178 LEU A C 1
ATOM 1388 O O . LEU A 1 178 ? 11.540 3.572 4.170 1.00 94.06 178 LEU A O 1
ATOM 1392 N N . SER A 1 179 ? 9.963 2.855 2.746 1.00 89.00 179 SER A N 1
ATOM 1393 C CA . SER A 1 179 ? 10.725 3.171 1.550 1.00 89.00 179 SER A CA 1
ATOM 1394 C C . SER A 1 179 ? 10.568 4.608 1.088 1.00 89.00 179 SER A C 1
ATOM 1396 O O . SER A 1 179 ? 9.500 5.048 0.664 1.00 89.00 179 SER A O 1
ATOM 1398 N N . ASN A 1 180 ? 11.699 5.311 1.055 1.00 85.88 180 ASN A N 1
ATOM 1399 C CA . ASN A 1 180 ? 11.776 6.659 0.511 1.00 85.88 180 ASN A CA 1
ATOM 1400 C C . ASN A 1 180 ? 11.307 6.744 -0.951 1.00 85.88 180 ASN A C 1
ATOM 1402 O O . ASN A 1 180 ? 10.636 7.705 -1.317 1.00 85.88 180 ASN A O 1
ATOM 1406 N N . ASP A 1 181 ? 11.617 5.743 -1.778 1.00 79.56 181 ASP A N 1
ATOM 1407 C CA . ASP A 1 181 ? 11.246 5.762 -3.197 1.00 79.56 181 ASP A CA 1
ATOM 1408 C C . ASP A 1 181 ? 9.734 5.606 -3.390 1.00 79.56 181 ASP A C 1
ATOM 1410 O O . ASP A 1 181 ? 9.143 6.301 -4.213 1.00 79.56 181 ASP A O 1
ATOM 1414 N N . ALA A 1 182 ? 9.085 4.759 -2.580 1.00 85.19 182 ALA A N 1
ATOM 1415 C CA . ALA A 1 182 ? 7.627 4.627 -2.577 1.00 85.19 182 ALA A CA 1
ATOM 1416 C C . ALA A 1 182 ? 6.950 5.929 -2.139 1.00 85.19 182 ALA A C 1
ATOM 1418 O O . ALA A 1 182 ? 6.034 6.404 -2.801 1.00 85.19 182 ALA A O 1
ATOM 1419 N N . ILE A 1 183 ? 7.458 6.552 -1.072 1.00 90.06 183 ILE A N 1
ATOM 1420 C CA . ILE A 1 183 ? 6.938 7.824 -0.562 1.00 90.06 183 ILE A CA 1
ATOM 1421 C C . ILE A 1 183 ? 7.159 8.964 -1.557 1.00 90.06 183 ILE A C 1
ATOM 1423 O O . ILE A 1 183 ? 6.280 9.807 -1.725 1.00 90.06 183 ILE A O 1
ATOM 1427 N N . THR A 1 184 ? 8.309 8.996 -2.230 1.00 85.06 184 THR A N 1
ATOM 1428 C CA . THR A 1 184 ? 8.586 9.961 -3.303 1.00 85.06 184 THR A CA 1
ATOM 1429 C C . THR A 1 184 ? 7.585 9.794 -4.439 1.00 85.06 184 THR A C 1
ATOM 1431 O O . THR A 1 184 ? 6.933 10.766 -4.816 1.00 85.06 184 THR A O 1
ATOM 1434 N N . PHE A 1 185 ? 7.393 8.558 -4.911 1.00 82.81 185 PHE A N 1
ATOM 1435 C CA . PHE A 1 185 ? 6.403 8.236 -5.935 1.00 82.81 185 PHE A CA 1
ATOM 1436 C C . PHE A 1 185 ? 4.992 8.660 -5.508 1.00 82.81 185 PHE A C 1
ATOM 1438 O O . PHE A 1 185 ? 4.307 9.356 -6.255 1.00 82.81 185 PHE A O 1
ATOM 1445 N N . ALA A 1 186 ? 4.571 8.291 -4.296 1.00 88.19 186 ALA A N 1
ATOM 1446 C CA . ALA A 1 186 ? 3.244 8.586 -3.771 1.00 88.19 186 ALA A CA 1
ATOM 1447 C C . ALA A 1 186 ? 2.987 10.098 -3.694 1.00 88.19 186 ALA A C 1
ATOM 1449 O O . ALA A 1 186 ? 1.916 10.568 -4.061 1.00 88.19 186 ALA A O 1
ATOM 1450 N N . LYS A 1 187 ? 3.986 10.889 -3.284 1.00 87.56 187 LYS A N 1
ATOM 1451 C CA . LYS A 1 187 ? 3.891 12.359 -3.263 1.00 87.56 187 LYS A CA 1
ATOM 1452 C C . LYS A 1 187 ? 3.780 12.976 -4.656 1.00 87.56 187 LYS A C 1
ATOM 1454 O O . LYS A 1 187 ? 3.107 13.988 -4.801 1.00 87.56 187 LYS A O 1
ATOM 1459 N N . GLN A 1 188 ? 4.447 12.400 -5.654 1.00 82.06 188 GLN A N 1
ATOM 1460 C CA . GLN A 1 188 ? 4.426 12.904 -7.032 1.00 82.06 188 GLN A CA 1
ATOM 1461 C C . GLN A 1 188 ? 3.123 12.561 -7.766 1.00 82.06 188 GLN A C 1
ATOM 1463 O O . GLN A 1 188 ? 2.664 13.348 -8.586 1.00 82.06 188 GLN A O 1
ATOM 1468 N N . ASN A 1 189 ? 2.526 11.405 -7.463 1.00 75.75 189 ASN A N 1
ATOM 1469 C CA . ASN A 1 189 ? 1.397 10.846 -8.214 1.00 75.75 189 ASN A CA 1
ATOM 1470 C C . ASN A 1 189 ? 0.023 11.100 -7.590 1.00 75.75 189 ASN A C 1
ATOM 1472 O O . ASN A 1 189 ? -0.997 10.756 -8.187 1.00 75.75 189 ASN A O 1
ATOM 1476 N N . ASN A 1 190 ? -0.035 11.654 -6.379 1.00 73.81 190 ASN A N 1
ATOM 1477 C CA . ASN A 1 190 ? -1.293 11.787 -5.662 1.00 73.81 190 ASN A CA 1
ATOM 1478 C C . ASN A 1 190 ? -1.805 13.231 -5.674 1.00 73.81 190 ASN A C 1
ATOM 1480 O O . ASN A 1 190 ? -1.157 14.148 -5.176 1.00 73.81 190 ASN A O 1
ATOM 1484 N N . PHE A 1 191 ? -2.994 13.417 -6.246 1.00 66.50 191 PHE A N 1
ATOM 1485 C CA . PHE A 1 191 ? -3.569 14.730 -6.561 1.00 66.50 191 PHE A CA 1
ATOM 1486 C C . PHE A 1 191 ? -4.514 15.282 -5.480 1.00 66.50 191 PHE A C 1
ATOM 1488 O O . PHE A 1 191 ? -5.014 16.400 -5.614 1.00 66.50 191 PHE A O 1
ATOM 1495 N N . SER A 1 192 ? -4.806 14.520 -4.421 1.00 81.56 192 SER A N 1
ATOM 1496 C CA . SER A 1 192 ? -5.768 14.933 -3.394 1.00 81.56 192 SER A CA 1
ATOM 1497 C C . SER A 1 192 ? -5.103 15.765 -2.299 1.00 81.56 192 SER A C 1
ATOM 1499 O O . SER A 1 192 ? -4.150 15.334 -1.655 1.00 81.56 192 SER A O 1
ATOM 1501 N N . SER A 1 193 ? -5.660 16.946 -2.027 1.00 87.75 193 SER A N 1
ATOM 1502 C CA . SER A 1 193 ? -5.132 17.886 -1.029 1.00 87.75 193 SER A CA 1
ATOM 1503 C C . SER A 1 193 ? -5.222 17.393 0.421 1.00 87.75 193 SER A C 1
ATOM 1505 O O . SER A 1 193 ? -4.643 18.016 1.306 1.00 87.75 193 SER A O 1
ATOM 1507 N N . ASN A 1 194 ? -5.966 16.315 0.686 1.00 95.19 194 ASN A N 1
ATOM 1508 C CA . ASN A 1 194 ? -6.182 15.754 2.020 1.00 95.19 194 ASN A CA 1
ATOM 1509 C C . ASN A 1 194 ? -5.279 14.551 2.347 1.00 95.19 194 ASN A C 1
ATOM 1511 O O . ASN A 1 194 ? -5.530 13.859 3.333 1.00 95.19 194 ASN A O 1
ATOM 1515 N N . ILE A 1 195 ? -4.239 14.288 1.550 1.00 96.75 195 ILE A N 1
ATOM 1516 C CA . ILE A 1 195 ? -3.321 13.166 1.771 1.00 96.75 195 ILE A CA 1
ATOM 1517 C C . ILE A 1 195 ? -1.918 13.688 2.063 1.00 96.75 195 ILE A C 1
ATOM 1519 O O . ILE A 1 195 ? -1.370 14.496 1.319 1.00 96.75 195 ILE A O 1
ATOM 1523 N N . ASN A 1 196 ? -1.316 13.179 3.134 1.00 96.69 196 ASN A N 1
ATOM 1524 C CA . ASN A 1 196 ? 0.075 13.416 3.489 1.00 96.69 196 ASN A CA 1
ATOM 1525 C C . ASN A 1 196 ? 0.840 12.095 3.514 1.00 96.69 196 ASN A C 1
ATOM 1527 O O . ASN A 1 196 ? 0.299 11.066 3.908 1.00 96.69 196 ASN A O 1
ATOM 1531 N N . PHE A 1 197 ? 2.121 12.136 3.148 1.00 96.88 197 PHE A N 1
ATOM 1532 C CA . PHE A 1 197 ? 2.988 10.959 3.147 1.00 96.88 197 PHE A CA 1
ATOM 1533 C C . PHE A 1 197 ? 4.249 11.178 3.978 1.00 96.88 197 PHE A C 1
ATOM 1535 O O . PHE A 1 197 ? 4.945 12.192 3.824 1.00 96.88 197 PHE A O 1
ATOM 1542 N N . LYS A 1 198 ? 4.583 10.194 4.814 1.00 96.50 198 LYS A N 1
ATOM 1543 C CA . LYS A 1 198 ? 5.759 10.206 5.688 1.00 96.50 198 LYS A CA 1
ATOM 1544 C C . LYS A 1 198 ? 6.567 8.923 5.510 1.00 96.50 198 LYS A C 1
ATOM 1546 O O . LYS A 1 198 ? 6.042 7.831 5.679 1.00 96.50 198 LYS A O 1
ATOM 1551 N N . GLN A 1 199 ? 7.864 9.060 5.242 1.00 97.00 199 GLN A N 1
ATOM 1552 C CA . GLN A 1 199 ? 8.773 7.923 5.345 1.00 97.00 199 GLN A CA 1
ATOM 1553 C C . GLN A 1 199 ? 8.988 7.591 6.826 1.00 97.00 199 GLN A C 1
ATOM 1555 O O . GLN A 1 199 ? 9.401 8.462 7.595 1.00 97.00 199 GLN A O 1
ATOM 1560 N N . SER A 1 200 ? 8.698 6.358 7.231 1.00 96.56 200 SER A N 1
ATOM 1561 C CA . SER A 1 200 ? 8.978 5.870 8.583 1.00 96.56 200 SER A CA 1
ATOM 1562 C C . SER A 1 200 ? 8.958 4.350 8.625 1.00 96.56 200 SER A C 1
ATOM 1564 O O . SER A 1 200 ? 8.143 3.712 7.964 1.00 96.56 200 SER A O 1
ATOM 1566 N N . ASP A 1 201 ? 9.798 3.780 9.481 1.00 93.94 201 ASP A N 1
ATOM 1567 C CA . ASP A 1 201 ? 9.615 2.412 9.957 1.00 93.94 201 ASP A CA 1
ATOM 1568 C C . ASP A 1 201 ? 8.384 2.360 10.880 1.00 93.94 201 ASP A C 1
ATOM 1570 O O . ASP A 1 201 ? 8.181 3.277 11.687 1.00 93.94 201 ASP A O 1
ATOM 1574 N N . LEU A 1 202 ? 7.567 1.305 10.775 1.00 93.62 202 LEU A N 1
ATOM 1575 C CA . LEU A 1 202 ? 6.396 1.104 11.638 1.00 93.62 202 LEU A CA 1
ATOM 1576 C C . LEU A 1 202 ? 6.778 0.992 13.120 1.00 93.62 202 LEU A C 1
ATOM 1578 O O . LEU A 1 202 ? 6.019 1.432 13.980 1.00 93.62 202 LEU A O 1
ATOM 1582 N N . SER A 1 203 ? 7.958 0.446 13.423 1.00 92.50 203 SER A N 1
ATOM 1583 C CA . SER A 1 203 ? 8.487 0.331 14.788 1.00 92.50 203 SER A CA 1
ATOM 1584 C C . SER A 1 203 ? 8.862 1.675 15.419 1.00 92.50 203 SER A C 1
ATOM 1586 O O . SER A 1 203 ? 8.966 1.764 16.640 1.00 92.50 203 SER A O 1
ATOM 1588 N N . MET A 1 204 ? 9.047 2.718 14.603 1.00 94.56 204 MET A N 1
ATOM 1589 C CA . MET A 1 204 ? 9.409 4.071 15.043 1.00 94.56 204 MET A CA 1
ATOM 1590 C C . MET A 1 204 ? 8.219 5.031 15.073 1.00 94.56 204 MET A C 1
ATOM 1592 O O . MET A 1 204 ? 8.383 6.207 15.400 1.00 94.56 204 MET A O 1
ATOM 1596 N N . LEU A 1 205 ? 7.031 4.567 14.685 1.00 95.62 205 LEU A N 1
ATOM 1597 C CA . LEU A 1 205 ? 5.835 5.387 14.751 1.00 95.62 205 LEU A CA 1
ATOM 1598 C C . LEU A 1 205 ? 5.456 5.645 16.206 1.00 95.62 205 LEU A C 1
ATOM 1600 O O . LEU A 1 205 ? 5.379 4.723 17.016 1.00 95.62 205 LEU A O 1
ATOM 1604 N N . ASP A 1 206 ? 5.194 6.913 16.495 1.00 95.75 206 ASP A N 1
ATOM 1605 C CA . ASP A 1 206 ? 4.767 7.407 17.792 1.00 95.75 206 ASP A CA 1
ATOM 1606 C C . ASP A 1 206 ? 3.775 8.545 17.547 1.00 95.75 206 ASP A C 1
ATOM 1608 O O . ASP A 1 206 ? 4.114 9.574 16.954 1.00 95.75 206 ASP A O 1
ATOM 1612 N N . PHE A 1 207 ? 2.520 8.301 17.906 1.00 98.00 207 PHE A N 1
ATOM 1613 C CA . PHE A 1 207 ? 1.410 9.231 17.752 1.00 98.00 207 PHE A CA 1
ATOM 1614 C C . PHE A 1 207 ? 0.701 9.386 19.092 1.00 98.00 207 PHE A C 1
ATOM 1616 O O . PHE A 1 207 ? 0.671 8.456 19.905 1.00 98.00 207 PHE A O 1
ATOM 1623 N N . ASP A 1 208 ? 0.056 10.533 19.285 1.00 98.06 208 ASP A N 1
ATOM 1624 C CA . ASP A 1 208 ? -0.751 10.774 20.473 1.00 98.06 208 ASP A CA 1
ATOM 1625 C C . ASP A 1 208 ? -1.912 9.771 20.564 1.00 98.06 208 ASP A C 1
ATOM 1627 O O . ASP A 1 208 ? -2.447 9.273 19.562 1.00 98.06 208 ASP A O 1
ATOM 1631 N N . ALA A 1 209 ? -2.330 9.471 21.792 1.00 98.00 209 ALA A N 1
ATOM 1632 C CA . ALA A 1 209 ? -3.470 8.599 22.024 1.00 98.00 209 ALA A CA 1
ATOM 1633 C C . ALA A 1 209 ? -4.740 9.171 21.373 1.00 98.00 209 ALA A C 1
ATOM 1635 O O . ALA A 1 209 ? -5.016 10.363 21.469 1.00 98.00 209 ALA A O 1
ATOM 1636 N N . SER A 1 210 ? -5.560 8.300 20.778 1.00 97.94 210 SER A N 1
ATOM 1637 C CA . SER A 1 210 ? -6.822 8.691 20.124 1.00 97.94 210 SER A CA 1
ATOM 1638 C C . SER A 1 210 ? -6.662 9.724 18.990 1.00 97.94 210 SER A C 1
ATOM 1640 O O . SER A 1 210 ? -7.513 10.596 18.814 1.00 97.94 210 SER A O 1
ATOM 1642 N N . SER A 1 211 ? -5.596 9.609 18.197 1.00 98.12 211 SER A N 1
ATOM 1643 C CA . SER A 1 211 ? -5.349 10.458 17.024 1.00 98.12 211 SER A CA 1
ATOM 1644 C C . SER A 1 211 ? -6.195 10.077 15.804 1.00 98.12 211 SER A C 1
ATOM 1646 O O . SER A 1 211 ? -6.601 10.957 15.049 1.00 98.12 211 SER A O 1
ATOM 1648 N N . PHE A 1 212 ? -6.512 8.790 15.618 1.00 98.56 212 PHE A N 1
ATOM 1649 C CA . PHE A 1 212 ? -7.118 8.296 14.374 1.00 98.56 212 PHE A CA 1
ATOM 1650 C C . PHE A 1 212 ? -8.507 7.688 14.582 1.00 98.56 212 PHE A C 1
ATOM 1652 O O . PHE A 1 212 ? -8.756 6.963 15.550 1.00 98.56 212 PHE A O 1
ATOM 1659 N N . ASP A 1 213 ? -9.407 7.968 13.640 1.00 98.62 213 ASP A N 1
ATOM 1660 C CA . ASP A 1 213 ? -10.721 7.324 13.526 1.00 98.62 213 ASP A CA 1
ATOM 1661 C C . ASP A 1 213 ? -10.614 5.988 12.784 1.00 98.62 213 ASP A C 1
ATOM 1663 O O . ASP A 1 213 ? -11.382 5.060 13.051 1.00 98.62 213 ASP A O 1
ATOM 1667 N N . SER A 1 214 ? -9.644 5.868 11.870 1.00 98.62 214 SER A N 1
ATOM 1668 C CA . SER A 1 214 ? -9.322 4.599 11.230 1.00 98.62 214 SER A CA 1
ATOM 1669 C C . SER A 1 214 ? -7.819 4.386 11.050 1.00 98.62 214 SER A C 1
ATOM 1671 O O . SER A 1 214 ? -7.064 5.321 10.785 1.00 98.62 214 SER A O 1
ATOM 1673 N N . ILE A 1 215 ? -7.381 3.139 11.210 1.00 98.75 215 ILE A N 1
ATOM 1674 C CA . ILE A 1 215 ? -6.027 2.693 10.871 1.00 98.75 215 ILE A CA 1
ATOM 1675 C C . ILE A 1 215 ? -6.154 1.511 9.913 1.00 98.75 215 ILE A C 1
ATOM 1677 O O . ILE A 1 215 ? -6.853 0.544 10.213 1.00 98.75 215 ILE A O 1
ATOM 1681 N N . VAL A 1 216 ? -5.481 1.583 8.771 1.00 98.75 216 VAL A N 1
ATOM 1682 C CA . VAL A 1 216 ? -5.491 0.567 7.715 1.00 98.75 216 VAL A CA 1
ATOM 1683 C C . VAL A 1 216 ? -4.063 0.066 7.496 1.00 98.75 216 VAL A C 1
ATOM 1685 O O . VAL A 1 216 ? -3.132 0.861 7.483 1.00 98.75 216 VAL A O 1
ATOM 1688 N N . SER A 1 217 ? -3.870 -1.248 7.374 1.00 97.88 217 SER A N 1
ATOM 1689 C CA . SER A 1 217 ? -2.570 -1.865 7.067 1.00 97.88 217 SER A CA 1
ATOM 1690 C C . SER A 1 217 ? -2.781 -3.163 6.288 1.00 97.88 217 SER A C 1
ATOM 1692 O O . SER A 1 217 ? -3.197 -4.177 6.851 1.00 97.88 217 SER A O 1
ATOM 1694 N N . ILE A 1 218 ? -2.565 -3.125 4.977 1.00 96.62 218 ILE A N 1
ATOM 1695 C CA . ILE A 1 218 ? -2.886 -4.228 4.064 1.00 96.62 218 ILE A CA 1
ATOM 1696 C C . ILE A 1 218 ? -1.588 -4.880 3.575 1.00 96.62 218 ILE A C 1
ATOM 1698 O O . ILE A 1 218 ? -0.752 -4.190 3.007 1.00 96.62 218 ILE A O 1
ATOM 1702 N N . GLU A 1 219 ? -1.459 -6.201 3.754 1.00 92.25 219 GLU A N 1
ATOM 1703 C CA . GLU A 1 219 ? -0.302 -7.029 3.327 1.00 92.25 219 GLU A CA 1
ATOM 1704 C C . GLU A 1 219 ? 1.014 -6.456 3.879 1.00 92.25 219 GLU A C 1
ATOM 1706 O O . GLU A 1 219 ? 1.842 -5.879 3.179 1.00 92.25 219 GLU A O 1
ATOM 1711 N N . THR A 1 220 ? 1.137 -6.485 5.206 1.00 91.94 220 THR A N 1
ATOM 1712 C CA . THR A 1 220 ? 2.225 -5.811 5.934 1.00 91.94 220 THR A CA 1
ATOM 1713 C C . THR A 1 220 ? 2.718 -6.620 7.128 1.00 91.94 220 THR A C 1
ATOM 1715 O O . THR A 1 220 ? 3.915 -6.653 7.415 1.00 91.94 220 THR A O 1
ATOM 1718 N N . LEU A 1 221 ? 1.806 -7.258 7.866 1.00 91.81 221 LEU A N 1
ATOM 1719 C CA . LEU A 1 221 ? 2.083 -7.859 9.178 1.00 91.81 221 LEU A CA 1
ATOM 1720 C C . LEU A 1 221 ? 3.037 -9.071 9.096 1.00 91.81 221 LEU A C 1
ATOM 1722 O O . LEU A 1 221 ? 3.697 -9.418 10.075 1.00 91.81 221 LEU A O 1
ATOM 1726 N N . GLU A 1 222 ? 3.138 -9.674 7.917 1.00 90.25 222 GLU A N 1
ATOM 1727 C CA . GLU A 1 222 ? 4.016 -10.778 7.533 1.00 90.25 222 GLU A CA 1
ATOM 1728 C C . GLU A 1 222 ? 5.451 -10.336 7.217 1.00 90.25 222 GLU A C 1
ATOM 1730 O O . GLU A 1 222 ? 6.363 -11.163 7.227 1.00 90.25 222 GLU A O 1
ATOM 1735 N N . HIS A 1 223 ? 5.667 -9.046 6.951 1.00 89.56 223 HIS A N 1
ATOM 1736 C CA . HIS A 1 223 ? 6.969 -8.481 6.589 1.00 89.56 223 HIS A CA 1
ATOM 1737 C C . HIS A 1 223 ? 7.734 -7.907 7.787 1.00 89.56 223 HIS A C 1
ATOM 1739 O O . HIS A 1 223 ? 8.901 -7.538 7.657 1.00 89.56 223 HIS A O 1
ATOM 1745 N N . ILE A 1 224 ? 7.096 -7.825 8.956 1.00 92.25 224 ILE A N 1
ATOM 1746 C CA . ILE A 1 224 ? 7.694 -7.269 10.172 1.00 92.25 224 ILE A CA 1
ATOM 1747 C C . ILE A 1 224 ? 8.041 -8.374 11.178 1.00 92.25 224 ILE A C 1
ATOM 1749 O O . ILE A 1 224 ? 7.335 -9.381 11.249 1.00 92.25 224 ILE A O 1
ATOM 1753 N N . PRO A 1 225 ? 9.104 -8.205 11.990 1.00 94.31 225 PRO A N 1
ATOM 1754 C CA . PRO A 1 225 ? 9.422 -9.150 13.055 1.00 94.31 225 PRO A CA 1
ATOM 1755 C C . PRO A 1 225 ? 8.245 -9.341 14.015 1.00 94.31 225 PRO A C 1
ATOM 1757 O O . PRO A 1 225 ? 7.512 -8.392 14.297 1.00 94.31 225 PRO A O 1
ATOM 1760 N N . HIS A 1 226 ? 8.107 -10.542 14.576 1.00 93.94 226 HIS A N 1
ATOM 1761 C CA . HIS A 1 226 ? 6.985 -10.885 15.454 1.00 93.94 226 HIS A CA 1
ATOM 1762 C C . HIS A 1 226 ? 6.818 -9.913 16.639 1.00 93.94 226 HIS A C 1
ATOM 1764 O O . HIS A 1 226 ? 5.711 -9.459 16.926 1.00 93.94 226 HIS A O 1
ATOM 1770 N N . ASP A 1 227 ? 7.914 -9.511 17.289 1.00 95.25 227 ASP A N 1
ATOM 1771 C CA . ASP A 1 227 ? 7.865 -8.534 18.386 1.00 95.25 227 ASP A CA 1
ATOM 1772 C C . ASP A 1 227 ? 7.398 -7.149 17.910 1.00 95.25 227 ASP A C 1
ATOM 1774 O O . ASP A 1 227 ? 6.615 -6.481 18.591 1.00 95.25 227 ASP A O 1
ATOM 1778 N N . THR A 1 228 ? 7.819 -6.734 16.710 1.00 95.81 228 THR A N 1
ATOM 1779 C CA . THR A 1 228 ? 7.353 -5.498 16.069 1.00 95.81 228 THR A CA 1
ATOM 1780 C C . THR A 1 228 ? 5.860 -5.573 15.770 1.00 95.81 228 THR A C 1
ATOM 1782 O O . THR A 1 228 ? 5.145 -4.621 16.066 1.00 95.81 228 THR A O 1
ATOM 1785 N N . PHE A 1 229 ? 5.366 -6.706 15.262 1.00 96.75 229 PHE A N 1
ATOM 1786 C CA . PHE A 1 229 ? 3.937 -6.947 15.052 1.00 96.75 229 PHE A CA 1
ATOM 1787 C C . PHE A 1 229 ? 3.137 -6.793 16.351 1.00 96.75 229 PHE A C 1
ATOM 1789 O O . PHE A 1 229 ? 2.163 -6.040 16.402 1.00 96.75 229 PHE A O 1
ATOM 1796 N N . LEU A 1 230 ? 3.574 -7.443 17.429 1.00 97.00 230 LEU A N 1
ATOM 1797 C CA . LEU A 1 230 ? 2.903 -7.352 18.722 1.00 97.00 230 LEU A CA 1
ATOM 1798 C C . LEU A 1 230 ? 2.888 -5.916 19.273 1.00 97.00 230 LEU A C 1
ATOM 1800 O O . LEU A 1 230 ? 1.860 -5.462 19.784 1.00 97.00 230 LEU A O 1
ATOM 1804 N N . ASN A 1 231 ? 4.008 -5.195 19.175 1.00 97.00 231 ASN A N 1
ATOM 1805 C CA . ASN A 1 231 ? 4.104 -3.797 19.604 1.00 97.00 231 ASN A CA 1
ATOM 1806 C C . ASN A 1 231 ? 3.237 -2.873 18.745 1.00 97.00 231 ASN A C 1
ATOM 1808 O O . ASN A 1 231 ? 2.553 -2.003 19.280 1.00 97.00 231 ASN A O 1
ATOM 1812 N N . PHE A 1 232 ? 3.188 -3.112 17.436 1.00 97.38 232 PHE A N 1
ATOM 1813 C CA . PHE A 1 232 ? 2.340 -2.368 16.515 1.00 97.38 232 PHE A CA 1
ATOM 1814 C C . PHE A 1 232 ? 0.852 -2.507 16.871 1.00 97.38 232 PHE A C 1
ATOM 1816 O O . PHE A 1 232 ? 0.142 -1.505 16.908 1.00 97.38 232 PHE A O 1
ATOM 1823 N N . LEU A 1 233 ? 0.381 -3.702 17.249 1.00 97.81 233 LEU A N 1
ATOM 1824 C CA . LEU A 1 233 ? -0.995 -3.884 17.738 1.00 97.81 233 LEU A CA 1
ATOM 1825 C C . LEU A 1 233 ? -1.279 -3.111 19.035 1.00 97.81 233 LEU A C 1
ATOM 1827 O O . LEU A 1 233 ? -2.358 -2.534 19.189 1.00 97.81 233 LEU A O 1
ATOM 1831 N N . THR A 1 234 ? -0.323 -3.075 19.968 1.00 97.44 234 THR A N 1
ATOM 1832 C CA . THR A 1 234 ? -0.445 -2.262 21.190 1.00 97.44 234 THR A CA 1
ATOM 1833 C C . THR A 1 234 ? -0.558 -0.777 20.846 1.00 97.44 234 THR A C 1
ATOM 1835 O O . THR A 1 234 ? -1.414 -0.076 21.386 1.00 97.44 234 THR A O 1
ATOM 1838 N N . ASN A 1 235 ? 0.267 -0.309 19.914 1.00 97.81 235 ASN A N 1
ATOM 1839 C CA . ASN A 1 235 ? 0.253 1.066 19.440 1.00 97.81 235 ASN A CA 1
ATOM 1840 C C . ASN A 1 235 ? -1.078 1.422 18.764 1.00 97.81 235 ASN A C 1
ATOM 1842 O O . ASN A 1 235 ? -1.687 2.425 19.125 1.00 97.81 235 ASN A O 1
ATOM 1846 N N . ILE A 1 236 ? -1.598 0.557 17.886 1.00 98.00 236 ILE A N 1
ATOM 1847 C CA . ILE A 1 236 ? -2.931 0.704 17.277 1.00 98.00 236 ILE A CA 1
ATOM 1848 C C . ILE A 1 236 ? -4.009 0.886 18.352 1.00 98.00 236 ILE A C 1
ATOM 1850 O O . ILE A 1 236 ? -4.832 1.798 18.254 1.00 98.00 236 ILE A O 1
ATOM 1854 N N . SER A 1 237 ? -3.992 0.060 19.406 1.00 97.81 237 SER A N 1
ATOM 1855 C CA . SER A 1 237 ? -4.950 0.173 20.514 1.00 97.81 237 SER A CA 1
ATOM 1856 C C . SER A 1 237 ? -4.893 1.541 21.208 1.00 97.81 237 SER A C 1
ATOM 1858 O O . SER A 1 237 ? -5.926 2.047 21.656 1.00 97.81 237 SER A O 1
ATOM 1860 N N . THR A 1 238 ? -3.714 2.159 21.283 1.00 97.94 238 THR A N 1
ATOM 1861 C CA . THR A 1 238 ? -3.507 3.491 21.872 1.00 97.94 238 THR A CA 1
ATOM 1862 C C . THR A 1 238 ? -3.928 4.613 20.921 1.00 97.94 238 THR A C 1
ATOM 1864 O O . THR A 1 238 ? -4.641 5.532 21.330 1.00 97.94 238 THR A O 1
ATOM 1867 N N . TRP A 1 239 ? -3.530 4.539 19.651 1.00 98.44 239 TRP A N 1
ATOM 1868 C CA . TRP A 1 239 ? -3.740 5.598 18.662 1.00 98.44 239 TRP A CA 1
ATOM 1869 C C . TRP A 1 239 ? -5.184 5.698 18.163 1.00 98.44 239 TRP A C 1
ATOM 1871 O O . TRP A 1 239 ? -5.614 6.781 17.770 1.00 98.44 239 TRP A O 1
ATOM 1881 N N . ILE A 1 240 ? -5.951 4.603 18.194 1.00 98.44 240 ILE A N 1
ATOM 1882 C CA . ILE A 1 240 ? -7.357 4.598 17.769 1.00 98.44 240 ILE A CA 1
ATOM 1883 C C . ILE A 1 240 ? -8.275 5.243 18.816 1.00 98.44 240 ILE A C 1
ATOM 1885 O O . ILE A 1 240 ? -8.244 4.899 20.006 1.00 98.44 240 ILE A O 1
ATOM 1889 N N . LYS A 1 241 ? -9.154 6.135 18.348 1.00 98.19 241 LYS A N 1
ATOM 1890 C CA . LYS A 1 241 ? -10.271 6.719 19.110 1.00 98.19 241 LYS A CA 1
ATOM 1891 C C . LYS A 1 241 ? -11.311 5.657 19.487 1.00 98.19 241 LYS A C 1
ATOM 1893 O O . LYS A 1 241 ? -11.479 4.663 18.784 1.00 98.19 241 LYS A O 1
ATOM 1898 N N . SER A 1 242 ? -12.054 5.862 20.578 1.00 97.38 242 SER A N 1
ATOM 1899 C CA . SER A 1 242 ? -13.236 5.023 20.860 1.00 97.38 242 SER A CA 1
ATOM 1900 C C . SER A 1 242 ? -14.238 5.125 19.699 1.00 97.38 242 SER A C 1
ATOM 1902 O O . SER A 1 242 ? -14.416 6.199 19.125 1.00 97.38 242 SER A O 1
ATOM 1904 N N . GLY A 1 243 ? -14.818 3.995 19.291 1.00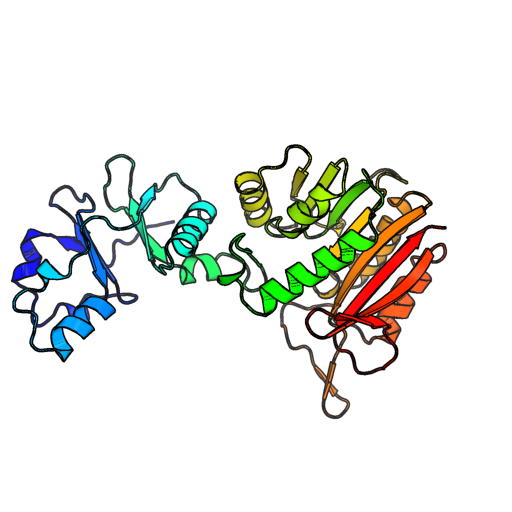 97.38 243 GLY A N 1
ATOM 1905 C CA . GLY A 1 243 ? -15.639 3.871 18.082 1.00 97.38 243 GLY A CA 1
ATOM 1906 C C . GLY A 1 243 ? -14.856 3.749 16.767 1.00 97.38 243 GLY A C 1
ATOM 1907 O O . GLY A 1 243 ? -15.446 3.352 15.756 1.00 97.38 243 GLY A O 1
ATOM 1908 N N . GLY A 1 244 ? -13.549 4.038 16.771 1.00 98.19 244 GLY A N 1
ATOM 1909 C CA . GLY A 1 244 ? -12.672 3.934 15.606 1.00 98.19 244 GLY A CA 1
ATOM 1910 C C . GLY A 1 244 ? -12.364 2.490 15.203 1.00 98.19 244 GLY A C 1
ATOM 1911 O O . GLY A 1 244 ? -12.628 1.547 15.956 1.00 98.19 244 GLY A O 1
ATOM 1912 N N . VAL A 1 245 ? -11.822 2.306 13.998 1.00 98.62 245 VAL A N 1
ATOM 1913 C CA . VAL A 1 245 ? -11.640 0.982 13.382 1.00 98.62 245 VAL A CA 1
ATOM 1914 C C . VAL A 1 245 ? -10.204 0.724 12.924 1.00 98.62 245 VAL A C 1
ATOM 1916 O O . VAL A 1 245 ? -9.573 1.563 12.292 1.00 98.62 245 VAL A O 1
ATOM 1919 N N . PHE A 1 246 ? -9.695 -0.466 13.223 1.00 98.69 246 PHE A N 1
ATOM 1920 C CA . PHE A 1 246 ? -8.491 -1.023 12.621 1.00 98.69 246 PHE A CA 1
ATOM 1921 C C . PHE A 1 246 ? -8.879 -2.043 11.550 1.00 98.69 246 PHE A C 1
ATOM 1923 O O . PHE A 1 246 ? -9.675 -2.946 11.823 1.00 98.69 246 PHE A O 1
ATOM 1930 N N . ILE A 1 247 ? -8.302 -1.917 10.356 1.00 98.62 247 ILE A N 1
ATOM 1931 C CA . ILE A 1 247 ? -8.393 -2.909 9.287 1.00 98.62 247 ILE A CA 1
ATOM 1932 C C . ILE A 1 247 ? -6.981 -3.372 8.940 1.00 98.62 247 ILE A C 1
ATOM 1934 O O . ILE A 1 247 ? -6.154 -2.579 8.498 1.00 98.62 247 ILE A O 1
ATOM 1938 N N . GLY A 1 248 ? -6.709 -4.657 9.142 1.00 97.56 248 GLY A N 1
ATOM 1939 C CA . GLY A 1 248 ? -5.403 -5.264 8.896 1.00 97.56 248 GLY A CA 1
ATOM 1940 C C . GLY A 1 248 ? -5.511 -6.477 7.982 1.00 97.56 248 GLY A C 1
ATOM 1941 O O . GLY A 1 248 ? -6.535 -7.158 8.013 1.00 97.56 248 GLY A O 1
ATOM 1942 N N . SER A 1 249 ? -4.472 -6.813 7.221 1.00 94.94 249 SER A N 1
ATOM 1943 C CA . SER A 1 249 ? -4.422 -8.100 6.521 1.00 94.94 249 SER A CA 1
ATOM 1944 C C . SER A 1 249 ? -3.046 -8.744 6.529 1.00 94.94 249 SER A C 1
ATOM 1946 O O . SER A 1 249 ? -2.034 -8.057 6.648 1.00 94.94 249 SER A O 1
ATOM 1948 N N . SER A 1 250 ? -3.028 -10.070 6.410 1.00 92.88 250 SER A N 1
ATOM 1949 C CA . SER A 1 250 ? -1.794 -10.848 6.333 1.00 92.88 250 SER A CA 1
ATOM 1950 C C . SER A 1 250 ? -2.051 -12.243 5.743 1.00 92.88 250 SER A C 1
ATOM 1952 O O . SER A 1 250 ? -3.112 -12.834 6.008 1.00 92.88 250 SER A O 1
ATOM 1954 N N . PRO A 1 251 ? -1.121 -12.810 4.957 1.00 90.56 251 PRO A N 1
ATOM 1955 C CA . PRO A 1 251 ? -1.120 -14.220 4.626 1.00 90.56 251 PRO A CA 1
ATOM 1956 C C . PRO A 1 251 ? -0.871 -15.048 5.886 1.00 90.56 251 PRO A C 1
ATOM 1958 O O . PRO A 1 251 ? -0.070 -14.705 6.751 1.00 90.56 251 PRO A O 1
ATOM 1961 N N . MET A 1 252 ? -1.595 -16.156 5.992 1.00 88.62 252 MET A N 1
ATOM 1962 C CA . MET A 1 252 ? -1.439 -17.109 7.090 1.00 88.62 252 MET A CA 1
ATOM 1963 C C . MET A 1 252 ? -0.545 -18.257 6.641 1.00 88.62 252 MET A C 1
ATOM 1965 O O . MET A 1 252 ? -0.580 -18.646 5.470 1.00 88.62 252 MET A O 1
ATOM 1969 N N . LEU A 1 253 ? 0.186 -18.843 7.591 1.00 88.31 253 LEU A N 1
ATOM 1970 C CA . LEU A 1 253 ? 1.067 -19.975 7.336 1.00 88.31 253 LEU A CA 1
ATOM 1971 C C . LEU A 1 253 ? 0.289 -21.129 6.694 1.00 88.31 253 LEU A C 1
ATOM 1973 O O . LEU A 1 253 ? -0.723 -21.598 7.228 1.00 88.31 253 LEU A O 1
ATOM 1977 N N . ARG A 1 254 ? 0.769 -21.584 5.536 1.00 85.19 254 ARG A N 1
ATOM 1978 C CA . ARG A 1 254 ? 0.132 -22.644 4.746 1.00 85.19 254 ARG A CA 1
ATOM 1979 C C . ARG A 1 254 ? 0.768 -23.993 5.042 1.00 85.19 254 ARG A C 1
ATOM 1981 O O . ARG A 1 254 ? 1.942 -24.077 5.393 1.00 85.19 254 ARG A O 1
ATOM 1988 N N . TYR A 1 255 ? -0.007 -25.058 4.853 1.00 84.06 255 TYR A N 1
ATOM 1989 C CA . TYR A 1 255 ? 0.430 -26.428 5.108 1.00 84.06 255 TYR A CA 1
ATOM 1990 C C . TYR A 1 255 ? 0.221 -27.298 3.873 1.00 84.06 255 TYR A C 1
ATOM 1992 O O . TYR A 1 255 ? -0.856 -27.299 3.279 1.00 84.06 255 TYR A O 1
ATOM 2000 N N . LYS A 1 256 ? 1.248 -28.064 3.503 1.00 83.31 256 LYS A N 1
ATOM 2001 C CA . LYS A 1 256 ? 1.175 -29.120 2.488 1.00 83.31 256 LYS A CA 1
ATOM 2002 C C . LYS A 1 256 ? 1.702 -30.403 3.112 1.00 83.31 256 LYS A C 1
ATOM 2004 O O . LYS A 1 256 ? 2.796 -30.402 3.668 1.00 83.31 256 LYS A O 1
ATOM 2009 N N . ASP A 1 257 ? 0.908 -31.471 3.081 1.00 86.50 257 ASP A N 1
ATOM 2010 C CA . ASP A 1 257 ? 1.236 -32.752 3.727 1.00 86.50 257 ASP A CA 1
ATOM 2011 C C . ASP A 1 257 ? 1.642 -32.587 5.211 1.00 86.50 257 ASP A C 1
ATOM 2013 O O . ASP A 1 257 ? 2.629 -33.158 5.675 1.00 86.50 257 ASP A O 1
ATOM 2017 N N . ASN A 1 258 ? 0.900 -31.749 5.952 1.00 82.56 258 ASN A N 1
ATOM 2018 C CA . ASN A 1 258 ? 1.165 -31.360 7.349 1.00 82.56 258 ASN A CA 1
ATOM 2019 C C . ASN A 1 258 ? 2.516 -30.667 7.605 1.00 82.56 258 ASN A C 1
ATOM 2021 O O . ASN A 1 258 ? 2.929 -30.530 8.757 1.00 82.56 258 ASN A O 1
ATOM 2025 N N . LYS A 1 259 ? 3.203 -30.193 6.563 1.00 83.94 259 LYS A N 1
ATOM 2026 C CA . LYS A 1 259 ? 4.426 -29.395 6.691 1.00 83.94 259 LYS A CA 1
ATOM 2027 C C . LYS A 1 259 ? 4.138 -27.931 6.368 1.00 83.94 259 LYS A C 1
ATOM 2029 O O . LYS A 1 259 ? 3.515 -27.672 5.333 1.00 83.94 259 LYS A O 1
ATOM 2034 N N . PRO A 1 260 ? 4.574 -26.988 7.222 1.00 83.94 260 PRO A N 1
ATOM 2035 C CA . PRO A 1 260 ? 4.417 -25.576 6.932 1.00 83.94 260 PRO A CA 1
ATOM 2036 C C . PRO A 1 260 ? 5.290 -25.194 5.736 1.00 83.94 260 PRO A C 1
ATOM 2038 O O . PRO A 1 260 ? 6.411 -25.688 5.593 1.00 83.94 260 PRO A O 1
ATOM 2041 N N . TYR A 1 261 ? 4.782 -24.314 4.883 1.00 79.75 261 TYR A N 1
ATOM 2042 C CA . TYR A 1 261 ? 5.560 -23.711 3.812 1.00 79.75 261 TYR A CA 1
ATOM 2043 C C . TYR A 1 261 ? 5.143 -22.257 3.615 1.00 79.75 261 TYR A C 1
ATOM 2045 O O . TYR A 1 261 ? 3.966 -21.912 3.718 1.00 79.75 261 TYR A O 1
ATOM 2053 N N . VAL A 1 262 ? 6.134 -21.431 3.304 1.00 78.19 262 VAL A N 1
ATOM 2054 C CA . VAL A 1 262 ? 5.974 -20.019 2.968 1.00 78.19 262 VAL A CA 1
ATOM 2055 C C . VAL A 1 262 ? 6.282 -19.883 1.484 1.00 78.19 262 VAL A C 1
ATOM 2057 O O . VAL A 1 262 ? 7.285 -20.410 1.002 1.00 78.19 262 VAL A O 1
ATOM 2060 N N . THR A 1 263 ? 5.393 -19.237 0.733 1.00 72.88 263 THR A N 1
ATOM 2061 C CA . THR A 1 263 ? 5.555 -19.075 -0.722 1.00 72.88 263 THR A CA 1
ATOM 2062 C C . THR A 1 263 ? 6.442 -17.897 -1.088 1.00 72.88 263 THR A C 1
ATOM 2064 O O . THR A 1 263 ? 6.928 -17.840 -2.213 1.00 72.88 263 THR A O 1
ATOM 2067 N N . ASN A 1 264 ? 6.638 -16.972 -0.151 1.00 74.75 264 ASN A N 1
ATOM 2068 C CA . ASN A 1 264 ? 7.320 -15.715 -0.383 1.00 74.75 264 ASN A CA 1
ATOM 2069 C C . ASN A 1 264 ? 8.514 -15.542 0.577 1.00 74.75 264 ASN A C 1
ATOM 2071 O O . ASN A 1 264 ? 8.304 -15.453 1.788 1.00 74.75 264 ASN A O 1
ATOM 2075 N N . PRO A 1 265 ? 9.762 -15.461 0.079 1.00 74.50 265 PRO A N 1
ATOM 2076 C CA . PRO A 1 265 ? 10.941 -15.296 0.930 1.00 74.50 265 PRO A CA 1
ATOM 2077 C C . PRO A 1 265 ? 10.966 -13.973 1.715 1.00 74.50 265 PRO A C 1
ATOM 2079 O O . PRO A 1 265 ? 11.708 -13.873 2.691 1.00 74.50 265 PRO A O 1
ATOM 2082 N N . TYR A 1 266 ? 10.172 -12.973 1.323 1.00 79.06 266 TYR A N 1
ATOM 2083 C CA . TYR A 1 266 ? 10.058 -11.695 2.029 1.00 79.06 266 TYR A CA 1
ATOM 2084 C C . TYR A 1 266 ? 9.058 -11.730 3.194 1.00 79.06 266 TYR A C 1
ATOM 2086 O O . TYR A 1 266 ? 8.980 -10.762 3.953 1.00 79.06 266 TYR A O 1
ATOM 2094 N N . HIS A 1 267 ? 8.302 -12.822 3.359 1.00 85.31 267 HIS A N 1
ATOM 2095 C CA . HIS A 1 267 ? 7.395 -13.000 4.488 1.00 85.31 267 HIS A CA 1
ATOM 2096 C C . HIS A 1 267 ? 8.132 -13.673 5.651 1.00 85.31 267 HIS A C 1
ATOM 2098 O O . HIS A 1 267 ? 8.312 -14.892 5.690 1.00 85.31 267 HIS A O 1
ATOM 2104 N N . ILE A 1 268 ? 8.556 -12.869 6.620 1.00 88.56 268 ILE A N 1
ATOM 2105 C CA . ILE A 1 268 ? 9.315 -13.323 7.791 1.00 88.56 268 ILE A CA 1
ATOM 2106 C C . ILE A 1 268 ? 8.422 -13.713 8.978 1.00 88.56 268 ILE A C 1
ATOM 2108 O O . ILE A 1 268 ? 8.922 -14.257 9.961 1.00 88.56 268 ILE A O 1
ATOM 2112 N N . ASN A 1 269 ? 7.118 -13.431 8.900 1.00 89.38 269 ASN A N 1
ATOM 2113 C CA . ASN A 1 269 ? 6.160 -13.606 9.992 1.00 89.38 269 ASN A CA 1
ATOM 2114 C C . ASN A 1 269 ? 4.797 -14.161 9.510 1.00 89.38 269 ASN A C 1
ATOM 2116 O O . ASN A 1 269 ? 3.748 -13.741 9.992 1.00 89.38 269 ASN A O 1
ATOM 2120 N N . GLU A 1 270 ? 4.782 -15.111 8.560 1.00 90.19 270 GLU A N 1
ATOM 2121 C CA . GLU A 1 270 ? 3.568 -15.911 8.301 1.00 90.19 270 GLU A CA 1
ATOM 2122 C C . GLU A 1 270 ? 3.296 -16.833 9.498 1.00 90.19 270 GLU A C 1
ATOM 2124 O O . GLU A 1 270 ? 4.034 -17.786 9.756 1.00 90.19 270 GLU A O 1
ATOM 2129 N N . MET A 1 271 ? 2.214 -16.561 10.227 1.00 90.19 271 MET A N 1
ATOM 2130 C CA . MET A 1 271 ? 1.857 -17.285 11.450 1.00 90.19 271 MET A CA 1
ATOM 2131 C C . MET A 1 271 ? 0.717 -18.285 11.205 1.00 90.19 271 MET A C 1
ATOM 2133 O O . MET A 1 271 ? -0.143 -18.046 10.348 1.00 90.19 271 MET A O 1
ATOM 2137 N N . PRO A 1 272 ? 0.634 -19.386 11.977 1.00 90.56 272 PRO A N 1
ATOM 2138 C CA . PRO A 1 272 ? -0.571 -20.203 12.031 1.00 90.56 272 PRO A CA 1
ATOM 2139 C C . PRO A 1 272 ? -1.795 -19.347 12.381 1.00 90.56 272 PRO A C 1
ATOM 2141 O O . PRO A 1 272 ? -1.739 -18.494 13.270 1.00 90.56 272 PRO A O 1
ATOM 2144 N N . LYS A 1 273 ? -2.939 -19.627 11.745 1.00 88.38 273 LYS A N 1
ATOM 2145 C CA . LYS A 1 273 ? -4.204 -18.889 11.935 1.00 88.38 273 LYS A CA 1
ATOM 2146 C C . LYS A 1 273 ? -4.537 -18.632 13.410 1.00 88.38 273 LYS A C 1
ATOM 2148 O O . LYS A 1 273 ? -4.880 -17.513 13.788 1.00 88.38 273 LYS A O 1
ATOM 2153 N N . GLN A 1 274 ? -4.456 -19.668 14.246 1.00 89.81 274 GLN A N 1
ATOM 2154 C CA . GLN A 1 274 ? -4.821 -19.560 15.659 1.00 89.81 274 GLN A CA 1
ATOM 2155 C C . GLN A 1 274 ? -3.892 -18.612 16.424 1.00 89.81 274 GLN A C 1
ATOM 2157 O O . GLN A 1 274 ? -4.350 -17.884 17.303 1.00 89.81 274 GLN A O 1
ATOM 2162 N N . GLU A 1 275 ? -2.608 -18.596 16.076 1.00 92.50 275 GLU A N 1
ATOM 2163 C CA . GLU A 1 275 ? -1.619 -17.716 16.689 1.00 92.50 275 GLU A CA 1
ATOM 2164 C C . GLU A 1 275 ? -1.893 -16.255 16.323 1.00 92.50 275 GLU A C 1
ATOM 2166 O O . GLU A 1 275 ? -1.964 -15.405 17.210 1.00 92.50 275 GLU A O 1
ATOM 2171 N N . PHE A 1 276 ? -2.167 -15.979 15.043 1.00 93.00 276 PHE A N 1
ATOM 2172 C CA . PHE A 1 276 ? -2.541 -14.644 14.575 1.00 93.00 276 PHE A CA 1
ATOM 2173 C C . PHE A 1 276 ? -3.823 -14.136 15.252 1.00 93.00 276 PHE A C 1
ATOM 2175 O O . PHE A 1 276 ? -3.849 -13.040 15.815 1.00 93.00 276 PHE A O 1
ATOM 2182 N N . ILE A 1 277 ? -4.882 -14.957 15.274 1.00 93.44 277 ILE A N 1
ATOM 2183 C CA . ILE A 1 277 ? -6.155 -14.612 15.928 1.00 93.44 277 ILE A CA 1
ATOM 2184 C C . ILE A 1 277 ? -5.948 -14.336 17.420 1.00 93.44 277 ILE A C 1
ATOM 2186 O O . ILE A 1 277 ? -6.521 -13.380 17.950 1.00 93.44 277 ILE A O 1
ATOM 2190 N N . ASN A 1 278 ? -5.148 -15.158 18.103 1.00 95.25 278 ASN A N 1
ATOM 2191 C CA . ASN A 1 278 ? -4.861 -14.977 19.522 1.00 95.25 278 ASN A CA 1
ATOM 2192 C C . ASN A 1 278 ? -4.099 -13.673 19.769 1.00 95.25 278 ASN A C 1
ATOM 2194 O O . ASN A 1 278 ? -4.518 -12.893 20.619 1.00 95.25 278 ASN A O 1
ATOM 2198 N N . ALA A 1 279 ? -3.044 -13.393 18.998 1.00 96.12 279 ALA A N 1
ATOM 2199 C CA . ALA A 1 279 ? -2.272 -12.159 19.121 1.00 96.12 279 ALA A CA 1
ATOM 2200 C C . ALA A 1 279 ? -3.162 -10.912 18.974 1.00 96.12 279 ALA A C 1
ATOM 2202 O O . ALA A 1 279 ? -3.134 -10.021 19.828 1.00 96.12 279 ALA A O 1
ATOM 2203 N N . ILE A 1 280 ? -4.022 -10.897 17.951 1.00 97.19 280 ILE A N 1
ATOM 2204 C CA . ILE A 1 280 ? -4.997 -9.828 17.709 1.00 97.19 280 ILE A CA 1
ATOM 2205 C C . ILE A 1 280 ? -5.960 -9.677 18.893 1.00 97.19 280 ILE A C 1
ATOM 2207 O O . ILE A 1 280 ? -6.087 -8.585 19.446 1.00 97.19 280 ILE A O 1
ATOM 2211 N N . LYS A 1 281 ? -6.616 -10.761 19.327 1.00 96.88 281 LYS A N 1
ATOM 2212 C CA . LYS A 1 281 ? -7.604 -10.715 20.421 1.00 96.88 281 LYS A CA 1
ATOM 2213 C C . LYS A 1 281 ? -6.992 -10.301 21.757 1.00 96.88 281 LYS A C 1
ATOM 2215 O O . LYS A 1 281 ? -7.637 -9.598 22.529 1.00 96.88 281 LYS A O 1
ATOM 2220 N N . THR A 1 282 ? -5.765 -10.732 22.041 1.00 97.00 282 THR A N 1
ATOM 2221 C CA . THR A 1 282 ? -5.082 -10.409 23.296 1.00 97.00 282 THR A CA 1
ATOM 2222 C C . THR A 1 282 ? -4.618 -8.955 23.337 1.00 97.00 282 THR A C 1
ATOM 2224 O O . THR A 1 282 ? -4.708 -8.330 24.391 1.00 97.00 282 THR A O 1
ATOM 2227 N N . ARG A 1 283 ? -4.144 -8.390 22.217 1.00 97.38 283 ARG A N 1
ATOM 2228 C CA . ARG A 1 283 ? -3.679 -6.991 22.170 1.00 97.38 283 ARG A CA 1
ATOM 2229 C C . ARG A 1 283 ? -4.806 -5.982 21.974 1.00 97.38 283 ARG A C 1
ATOM 2231 O O . ARG A 1 283 ? -4.714 -4.875 22.493 1.00 97.38 283 ARG A O 1
ATOM 2238 N N . LEU A 1 284 ? -5.888 -6.368 21.302 1.00 97.44 284 LEU A N 1
ATOM 2239 C CA . LEU A 1 284 ? -7.052 -5.519 21.037 1.00 97.44 284 LEU A CA 1
ATOM 2240 C C . LEU A 1 284 ? -8.250 -5.906 21.926 1.00 97.44 284 LEU A C 1
ATOM 2242 O O . LEU A 1 284 ? -9.375 -6.036 21.455 1.00 97.44 284 LEU A O 1
ATOM 2246 N N . ILE A 1 285 ? -8.028 -6.092 23.233 1.00 94.62 285 ILE A N 1
ATOM 2247 C CA . ILE A 1 285 ? -9.026 -6.663 24.164 1.00 94.62 285 ILE A CA 1
ATOM 2248 C C . ILE A 1 285 ? -10.355 -5.886 24.242 1.00 94.62 285 ILE A C 1
ATOM 2250 O O . ILE A 1 285 ? -11.413 -6.477 24.446 1.00 94.62 285 ILE A O 1
ATOM 2254 N N . ASN A 1 286 ? -10.314 -4.566 24.045 1.00 95.06 286 ASN A N 1
ATOM 2255 C CA . ASN A 1 286 ? -11.490 -3.689 24.097 1.00 95.06 286 ASN A CA 1
ATOM 2256 C C . ASN A 1 286 ? -12.123 -3.460 22.717 1.00 95.06 286 ASN A C 1
ATOM 2258 O O . ASN A 1 286 ? -12.841 -2.481 22.523 1.00 95.06 286 ASN A O 1
ATOM 2262 N N . PHE A 1 287 ? -11.840 -4.329 21.748 1.00 98.44 287 PHE A N 1
ATOM 2263 C CA . PHE A 1 287 ? -12.360 -4.216 20.395 1.00 98.44 287 PHE A CA 1
ATOM 2264 C C . PHE A 1 287 ? -13.423 -5.284 20.128 1.00 98.44 287 PHE A C 1
ATOM 2266 O O . PHE A 1 287 ? -13.355 -6.417 20.604 1.00 98.44 287 PHE A O 1
ATOM 2273 N N . GLU A 1 288 ? -14.418 -4.927 19.326 1.00 98.19 288 GLU A N 1
ATOM 2274 C CA . GLU A 1 288 ? -15.232 -5.894 18.604 1.00 98.19 288 GLU A CA 1
ATOM 2275 C C . GLU A 1 288 ? -14.481 -6.312 17.336 1.00 98.19 288 GLU A C 1
ATOM 2277 O O . GLU A 1 288 ? -14.174 -5.466 16.499 1.00 98.19 288 GLU A O 1
ATOM 2282 N N . ILE A 1 289 ? -14.149 -7.600 17.218 1.00 98.25 289 ILE A N 1
ATOM 2283 C CA . ILE A 1 289 ? -13.215 -8.103 16.205 1.00 98.25 289 ILE A CA 1
ATOM 2284 C C . ILE A 1 289 ? -13.905 -9.135 15.321 1.00 98.25 289 ILE A C 1
ATOM 2286 O O . ILE A 1 289 ? -14.405 -10.149 15.812 1.00 98.25 289 ILE A O 1
ATOM 2290 N N . HIS A 1 290 ? -13.842 -8.904 14.013 1.00 97.12 290 HIS A N 1
ATOM 2291 C CA . HIS A 1 290 ? -14.310 -9.807 12.968 1.00 97.12 290 HIS A CA 1
ATOM 2292 C C . HIS A 1 290 ? -13.146 -10.179 12.052 1.00 97.12 290 HIS A C 1
ATOM 2294 O O . HIS A 1 290 ? -12.297 -9.343 11.745 1.00 97.12 290 HIS A O 1
ATOM 2300 N N . PHE A 1 291 ? -13.112 -11.434 11.611 1.00 96.12 291 PHE A N 1
ATOM 2301 C CA . PHE A 1 291 ? -12.089 -11.938 10.699 1.00 96.12 291 PHE A CA 1
ATOM 2302 C C . PHE A 1 291 ? -12.731 -12.400 9.397 1.00 96.12 291 PHE A C 1
ATOM 2304 O O . PHE A 1 291 ? -13.772 -13.061 9.413 1.00 96.12 291 PHE A O 1
ATOM 2311 N N . TYR A 1 292 ? -12.075 -12.093 8.286 1.00 95.31 292 TYR A N 1
ATOM 2312 C CA . TYR A 1 292 ? -12.521 -12.402 6.935 1.00 95.31 292 TYR A CA 1
ATOM 2313 C C . TYR A 1 292 ? -11.396 -13.067 6.142 1.00 95.31 292 TYR A C 1
ATOM 2315 O O . TYR A 1 292 ? -10.218 -12.864 6.432 1.00 95.31 292 TYR A O 1
ATOM 2323 N N . TYR A 1 293 ? -11.754 -13.823 5.111 1.00 92.56 293 TYR A N 1
ATOM 2324 C CA . TYR A 1 293 ? -10.846 -14.170 4.022 1.00 92.56 293 TYR A CA 1
ATOM 2325 C C . TYR A 1 293 ? -11.346 -13.553 2.719 1.00 92.56 293 TYR A C 1
ATOM 2327 O O . TYR A 1 293 ? -12.528 -13.227 2.577 1.00 92.56 293 TYR A O 1
ATOM 2335 N N . GLN A 1 294 ? -10.424 -13.389 1.777 1.00 91.31 294 GLN A N 1
ATOM 2336 C CA . GLN A 1 294 ? -10.726 -12.924 0.433 1.00 91.31 294 GLN A CA 1
ATOM 2337 C C . GLN A 1 294 ? -10.827 -14.123 -0.513 1.00 91.31 294 GLN A C 1
ATOM 2339 O O . GLN A 1 294 ? -9.890 -14.916 -0.609 1.00 91.31 294 GLN A O 1
ATOM 2344 N N . ASP A 1 295 ? -11.941 -14.212 -1.230 1.00 86.75 295 ASP A N 1
ATOM 2345 C CA . ASP A 1 295 ? -12.147 -15.115 -2.358 1.00 86.75 295 ASP A CA 1
ATOM 2346 C C . ASP A 1 295 ? -12.478 -14.281 -3.595 1.00 86.75 295 ASP A C 1
ATOM 2348 O O . ASP A 1 295 ? -13.606 -13.805 -3.753 1.00 86.75 295 ASP A O 1
ATOM 2352 N N . GLN A 1 296 ? -11.466 -14.060 -4.438 1.00 81.69 296 GLN A N 1
ATOM 2353 C CA . GLN A 1 296 ? -11.519 -13.086 -5.533 1.00 81.69 296 GLN A CA 1
ATOM 2354 C C . GLN A 1 296 ? -11.917 -11.696 -4.993 1.00 81.69 296 GLN A C 1
ATOM 2356 O O . GLN A 1 296 ? -11.213 -11.144 -4.145 1.00 81.69 296 GLN A O 1
ATOM 2361 N N . ASP A 1 297 ? -13.059 -11.158 -5.418 1.00 82.00 297 ASP A N 1
ATOM 2362 C CA . ASP A 1 297 ? -13.579 -9.858 -4.973 1.00 82.00 297 ASP A CA 1
ATOM 2363 C C . ASP A 1 297 ? -14.539 -9.959 -3.777 1.00 82.00 297 ASP A C 1
ATOM 2365 O O . ASP A 1 297 ? -15.125 -8.963 -3.346 1.00 82.00 297 ASP A O 1
ATOM 2369 N N . ARG A 1 298 ? -14.740 -11.165 -3.232 1.00 88.25 298 ARG A N 1
ATOM 2370 C CA . ARG A 1 298 ? -15.648 -11.411 -2.106 1.00 88.25 298 ARG A CA 1
ATOM 2371 C C . ARG A 1 298 ? -14.881 -11.496 -0.797 1.00 88.25 298 ARG A C 1
ATOM 2373 O O . ARG A 1 298 ? -13.825 -12.117 -0.717 1.00 88.25 298 ARG A O 1
ATOM 2380 N N . PHE A 1 299 ? -15.478 -10.937 0.250 1.00 93.44 299 PHE A N 1
ATOM 2381 C CA . PHE A 1 299 ? -14.947 -10.957 1.609 1.00 93.44 299 PHE A CA 1
ATOM 2382 C C . PHE A 1 299 ? -15.912 -11.734 2.494 1.00 93.44 299 PHE A C 1
ATOM 2384 O O . PHE A 1 299 ? -17.038 -11.297 2.736 1.00 93.44 299 PHE A O 1
ATOM 2391 N N . LEU A 1 300 ? -15.491 -12.920 2.920 1.00 92.12 300 LEU A N 1
ATOM 2392 C CA . LEU A 1 300 ? -16.339 -13.885 3.616 1.00 92.12 300 LEU A CA 1
ATOM 2393 C C . LEU A 1 300 ? -15.817 -14.116 5.038 1.00 92.12 300 LEU A C 1
ATOM 2395 O O . LEU A 1 300 ? -14.603 -14.060 5.243 1.00 92.12 300 LEU A O 1
ATOM 2399 N N . PRO A 1 301 ? -16.691 -14.376 6.029 1.00 92.44 301 PRO A N 1
ATOM 2400 C CA . PRO A 1 301 ? -16.256 -14.674 7.389 1.00 92.44 301 PRO A CA 1
ATOM 2401 C C . PRO A 1 301 ? -15.250 -15.830 7.438 1.00 92.44 301 PRO A C 1
ATOM 2403 O O . PRO A 1 301 ? -15.398 -16.837 6.743 1.00 92.44 301 PRO A O 1
ATOM 2406 N N . LEU A 1 302 ? -14.228 -15.694 8.282 1.00 87.88 302 LEU A N 1
ATOM 2407 C CA . LEU A 1 302 ? -13.141 -16.662 8.430 1.00 87.88 302 LEU A CA 1
ATOM 2408 C C . LEU A 1 302 ? -13.572 -17.899 9.246 1.00 87.88 302 LEU A C 1
ATOM 2410 O O . LEU A 1 302 ? -13.144 -18.085 10.389 1.00 87.88 302 LEU A O 1
ATOM 2414 N N . CYS A 1 303 ? -14.425 -18.748 8.670 1.00 78.50 303 CYS A N 1
ATOM 2415 C CA . CYS A 1 303 ? -14.959 -19.944 9.335 1.00 78.50 303 CYS A CA 1
ATOM 2416 C C . CYS A 1 303 ? -13.999 -21.148 9.295 1.00 78.50 303 CYS A C 1
ATOM 2418 O O . CYS A 1 303 ? -13.823 -21.807 10.317 1.00 78.50 303 CYS A O 1
ATOM 2420 N N . ASP A 1 304 ? -13.324 -21.394 8.168 1.00 67.69 304 ASP A N 1
ATOM 2421 C CA . ASP A 1 304 ? -12.534 -22.617 7.945 1.00 67.69 304 ASP A CA 1
ATOM 2422 C C . ASP A 1 304 ? -11.049 -22.473 8.309 1.00 67.69 304 ASP A C 1
ATOM 2424 O O . ASP A 1 304 ? -10.485 -21.377 8.309 1.00 67.69 304 ASP A O 1
ATOM 2428 N N . GLU A 1 305 ? -10.388 -23.589 8.631 1.00 57.75 305 GLU A N 1
ATOM 2429 C CA . GLU A 1 305 ? -8.970 -23.623 9.033 1.00 57.75 305 GLU A CA 1
ATOM 2430 C C . GLU A 1 305 ? -7.974 -23.435 7.873 1.00 57.75 305 GLU A C 1
ATOM 2432 O O . GLU A 1 305 ? -6.823 -23.085 8.120 1.00 57.75 305 GLU A O 1
ATOM 2437 N N . HIS A 1 306 ? -8.390 -23.617 6.614 1.00 60.66 306 HIS A N 1
ATOM 2438 C CA . HIS A 1 306 ? -7.472 -23.725 5.465 1.00 60.66 306 HIS A CA 1
ATOM 2439 C C . HIS A 1 306 ? -7.359 -22.477 4.578 1.00 60.66 306 HIS A C 1
ATOM 2441 O O . HIS A 1 306 ? -6.868 -22.542 3.452 1.00 60.66 306 HIS A O 1
ATOM 2447 N N . THR A 1 307 ? -7.777 -21.316 5.065 1.00 64.94 307 THR A N 1
ATOM 2448 C CA . THR A 1 307 ? -7.606 -20.050 4.344 1.00 64.94 307 THR A CA 1
ATOM 2449 C C . THR A 1 307 ? -6.197 -19.502 4.585 1.00 64.94 307 THR A C 1
ATOM 2451 O O . THR A 1 307 ? -5.881 -19.053 5.685 1.00 64.94 307 THR A O 1
ATOM 2454 N N . GLY A 1 308 ? -5.342 -19.501 3.558 1.00 80.50 308 GLY A N 1
ATOM 2455 C CA . GLY A 1 308 ? -3.966 -18.977 3.629 1.00 80.50 308 GLY A CA 1
ATOM 2456 C C . GLY A 1 308 ? -3.856 -17.447 3.701 1.00 80.50 308 GLY A C 1
ATOM 2457 O O . GLY A 1 308 ? -2.809 -16.899 3.373 1.00 80.50 308 GLY A O 1
ATOM 2458 N N . PHE A 1 309 ? -4.934 -16.743 4.046 1.00 88.69 309 PHE A N 1
ATOM 2459 C CA . PHE A 1 309 ? -4.998 -15.285 4.113 1.00 88.69 309 PHE A CA 1
ATOM 2460 C C . PHE A 1 309 ? -6.096 -14.841 5.077 1.00 88.69 309 PHE A C 1
ATOM 2462 O O . PHE A 1 309 ? -7.158 -15.464 5.137 1.00 88.69 309 PHE A O 1
ATOM 2469 N N . CYS A 1 310 ? -5.842 -13.763 5.812 1.00 92.62 310 CYS A N 1
ATOM 2470 C CA . CYS A 1 310 ? -6.753 -13.219 6.805 1.00 92.62 310 CYS A CA 1
ATOM 2471 C C . CYS A 1 310 ? -6.827 -11.695 6.699 1.00 92.62 310 CYS A C 1
ATOM 2473 O O . CYS A 1 310 ? -5.812 -11.018 6.555 1.00 92.62 310 CYS A O 1
ATOM 2475 N N . ILE A 1 311 ? -8.036 -11.159 6.850 1.00 95.75 311 ILE A N 1
ATOM 2476 C CA . ILE A 1 311 ? -8.309 -9.742 7.083 1.00 95.75 311 ILE A CA 1
ATOM 2477 C C . ILE A 1 311 ? -8.978 -9.620 8.447 1.00 95.75 311 ILE A C 1
ATOM 2479 O O . ILE A 1 311 ? -9.939 -10.328 8.739 1.00 95.75 311 ILE A O 1
ATOM 2483 N N . VAL A 1 312 ? -8.479 -8.721 9.284 1.00 97.62 312 VAL A N 1
ATOM 2484 C CA . VAL A 1 312 ? -9.084 -8.348 10.561 1.00 97.62 312 VAL A CA 1
ATOM 2485 C C . VAL A 1 312 ? -9.794 -7.008 10.409 1.00 97.62 312 VAL A C 1
ATOM 2487 O O . VAL A 1 312 ? -9.234 -6.068 9.856 1.00 97.62 312 VAL A O 1
ATOM 2490 N N . VAL A 1 313 ? -11.010 -6.917 10.941 1.00 98.44 313 VAL A N 1
ATOM 2491 C CA . VAL A 1 313 ? -11.721 -5.657 11.172 1.00 98.44 313 VAL A CA 1
ATOM 2492 C C . VAL A 1 313 ? -12.016 -5.572 12.663 1.00 98.44 313 VAL A C 1
ATOM 2494 O O . VAL A 1 313 ? -12.780 -6.378 13.194 1.00 98.44 313 VAL A O 1
ATOM 2497 N N . ALA A 1 314 ? -11.397 -4.616 13.348 1.00 98.56 314 ALA A N 1
ATOM 2498 C CA . ALA A 1 314 ? -11.503 -4.444 14.790 1.00 98.56 314 ALA A CA 1
ATOM 2499 C C . ALA A 1 314 ? -12.005 -3.035 15.121 1.00 98.56 314 ALA A C 1
ATOM 2501 O O . ALA A 1 314 ? -11.313 -2.057 14.853 1.00 98.56 314 ALA A O 1
ATOM 2502 N N . ARG A 1 315 ? -13.183 -2.912 15.739 1.00 98.44 315 ARG A N 1
ATOM 2503 C CA . ARG A 1 315 ? -13.752 -1.625 16.175 1.00 98.44 315 ARG A CA 1
ATOM 2504 C C . ARG A 1 315 ? -13.582 -1.438 17.678 1.00 98.44 315 ARG A C 1
ATOM 2506 O O . ARG A 1 315 ? -13.999 -2.301 18.446 1.00 98.44 315 ARG A O 1
ATOM 2513 N N . LYS A 1 316 ? -12.987 -0.325 18.107 1.00 98.19 316 LYS A N 1
ATOM 2514 C CA . LYS A 1 316 ? -12.770 -0.026 19.529 1.00 98.19 316 LYS A CA 1
ATOM 2515 C C . LYS A 1 316 ? -14.096 0.326 20.204 1.00 98.19 316 LYS A C 1
ATOM 2517 O O . LYS A 1 316 ? -14.848 1.138 19.666 1.00 98.19 316 LYS A O 1
ATOM 2522 N N . ARG A 1 317 ? -14.375 -0.295 21.351 1.00 93.88 317 ARG A N 1
ATOM 2523 C CA . ARG A 1 317 ? -15.574 -0.031 22.160 1.00 93.88 317 ARG A CA 1
ATOM 2524 C C . ARG A 1 317 ? -15.490 1.276 22.948 1.00 93.88 317 ARG A C 1
ATOM 2526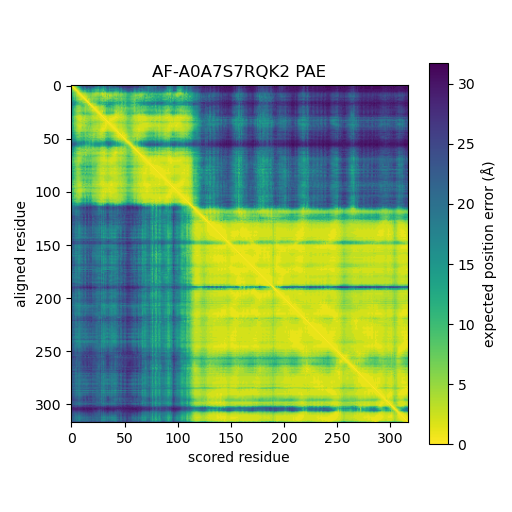 O O . ARG A 1 317 ? -14.395 1.887 23.029 1.00 93.88 317 ARG A O 1
#

Mean predicted aligned error: 12.1 Å

Foldseek 3Di:
DDDDPQAEDEPVCQQVCLPPVVVSDDPQKHFYAYPVQATQWIAGVVLVVVCVVPVNDPGPVVRTGRDFAADEPPDDLLVVLVSCQVVVHFKHFYAHPVRHTRHIDGNVNSCVVDDVPADDDDPPPVSDDLVSLLQVLLLVVVLVLAAAQWEEEEEQCFLPPSVLSNVVRHVAYEYEHQDPVSQVNNVVPHDDPRYHYDHDDLLPDDDAFQQTLEYEYEAPLQQDDPVSSLVSLLRCLRNHHAQGKYKYKHFAFADDPNDTDDPDPSRNDRYQPVVVVCSNCVNLVQWDKFKWADDRSDTHGPPDRHRRMIMMMITGD

Sequence (317 aa):
MQSQILNVIKSEEIHSLQDNILSKFIEGTLFIINEDLSLHGIITDGDVRKCFSNNLCHNIEDNISLNPKKILSSQSASDALLVLRENQINILAVVDENNKLIGYITLHMLLDSFSPERLYISDDESTNDSNEQRHLARYKFATNFLAQSSETLDCACGSGYGSKMLSLYSNSVLGVDLSNDAITFAKQNNFSSNINFKQSDLSMLDFDASSFDSIVSIETLEHIPHDTFLNFLTNISTWIKSGGVFIGSSPMLRYKDNKPYVTNPYHINEMPKQEFINAIKTRLINFEIHFYYQDQDRFLPLCDEHTGFCIVVARKR

Radius of gyration: 24.67 Å; Cα contacts (8 Å, |Δi|>4): 568; chains: 1; bounding box: 45×52×73 Å

Organism: NCBI:txid2740405

Nearest PDB structures (foldseek):
  3l8d-assembly1_A-2  TM=7.819E-01  e=7.457E-14  Bacillus thuringiensis str. Al Hakam
  3bkw-assembly1_A  TM=7.648E-01  e=9.102E-13  Mesorhizobium japonicum MAFF 303099
  3bkw-assembly1_B  TM=7.597E-01  e=1.093E-12  Mesorhizobium japonicum MAFF 303099
  4mwz-assembly1_A  TM=7.186E-01  e=8.056E-13  Plasmodium vivax Sal-1
  9fcy-assembly3_C  TM=7.573E-01  e=4.728E-12  Kitasatospora cystarginea

pLDDT: mean 84.8, std 13.42, range [25.33, 98.75]